Protein AF-A0A0G3BRD5-F1 (afdb_monomer_lite)

Radius of gyration: 24.69 Å; chains: 1; bounding box: 48×61×69 Å

Secondary structure (DSSP, 8-state):
--EETTEEPPP-SSS-------TT------------SS-HHHHHHHHHHHHHHHTTS-HHHHHHHHHHHHHHH-SSHHHHHHHHHHHHHHHHTT----HHHHHHHHHHHHHHHT-SSS-HHHHHHHHHHHHTT-SPPPHHHHHHHHHHHTT-GGGHHHHHHHHHHHHHHHHSSS--TT---HHHHHHHHHHHHHHHHHHHTTT-GGGGTTHHHH----

Structure (mmCIF, N/CA/C/O backbone):
data_AF-A0A0G3BRD5-F1
#
_entry.id   AF-A0A0G3BRD5-F1
#
loop_
_atom_site.group_PDB
_atom_site.id
_atom_site.type_symbol
_atom_site.label_atom_id
_atom_site.label_alt_id
_atom_site.label_comp_id
_atom_site.label_asym_id
_atom_site.label_entity_id
_atom_site.label_seq_id
_atom_site.pdbx_PDB_ins_code
_atom_site.Cartn_x
_atom_site.Cartn_y
_atom_site.Cartn_z
_atom_site.occupancy
_atom_site.B_iso_or_equiv
_atom_site.auth_seq_id
_atom_site.auth_comp_id
_atom_site.auth_asym_id
_atom_site.auth_atom_id
_atom_site.pdbx_PDB_model_num
ATOM 1 N N . MET A 1 1 ? -1.802 47.477 -25.772 1.00 44.12 1 MET A N 1
ATOM 2 C CA . MET A 1 1 ? -2.556 46.208 -25.702 1.00 44.12 1 MET A CA 1
ATOM 3 C C . MET A 1 1 ? -3.387 46.109 -26.962 1.00 44.12 1 MET A C 1
ATOM 5 O O . MET A 1 1 ? -4.276 46.933 -27.138 1.00 44.12 1 MET A O 1
ATOM 9 N N . ALA A 1 2 ? -3.029 45.202 -27.868 1.00 41.97 2 ALA A N 1
ATOM 10 C CA . ALA A 1 2 ? -3.740 45.026 -29.128 1.00 41.97 2 ALA A CA 1
ATOM 11 C C . ALA A 1 2 ? -4.801 43.929 -28.975 1.00 41.97 2 ALA A C 1
ATOM 13 O O . ALA A 1 2 ? -4.579 42.937 -28.284 1.00 41.97 2 ALA A O 1
ATOM 14 N N . THR A 1 3 ? -5.958 44.141 -29.591 1.00 37.22 3 THR A N 1
ATOM 15 C CA . THR A 1 3 ? -7.003 43.127 -29.748 1.00 37.22 3 THR A CA 1
ATOM 16 C C . THR A 1 3 ? -7.198 42.907 -31.235 1.00 37.22 3 THR A C 1
ATOM 18 O O . THR A 1 3 ? -7.357 43.866 -31.986 1.00 37.22 3 THR A O 1
ATOM 21 N N . GLU A 1 4 ? -7.189 41.647 -31.647 1.00 38.44 4 GLU A N 1
ATOM 22 C CA . GLU A 1 4 ? -7.547 41.237 -32.998 1.00 38.44 4 GLU A CA 1
ATOM 23 C C . GLU A 1 4 ? -8.545 40.081 -32.858 1.00 38.44 4 GLU A C 1
ATOM 25 O O . GLU A 1 4 ? -8.356 39.177 -32.045 1.00 38.44 4 GLU A O 1
ATOM 30 N N . HIS A 1 5 ? -9.686 40.185 -33.542 1.00 46.25 5 HIS A N 1
ATOM 31 C CA . HIS A 1 5 ? -10.798 39.218 -33.490 1.00 46.25 5 HIS A CA 1
ATOM 32 C C . HIS A 1 5 ? -11.348 38.876 -32.087 1.00 46.25 5 HIS A C 1
ATOM 34 O O . HIS A 1 5 ? -11.756 37.748 -31.827 1.00 46.25 5 HIS A O 1
ATOM 40 N N . SER A 1 6 ? -11.423 39.870 -31.196 1.00 41.84 6 SER A N 1
ATOM 41 C CA . SER A 1 6 ? -12.089 39.766 -29.883 1.00 41.84 6 SER A CA 1
ATOM 42 C C . SER A 1 6 ? -11.438 38.811 -28.872 1.00 41.84 6 SER A C 1
ATOM 44 O O . SER A 1 6 ? -12.091 38.419 -27.905 1.00 41.84 6 SER A O 1
ATOM 46 N N . VAL A 1 7 ? -10.149 38.490 -29.028 1.00 47.16 7 VAL A N 1
ATOM 47 C CA . VAL A 1 7 ? -9.375 37.753 -28.016 1.00 47.16 7 VAL A CA 1
ATOM 48 C C . VAL A 1 7 ? -8.152 38.567 -27.584 1.00 47.16 7 VAL A C 1
ATOM 50 O O . VAL A 1 7 ? -7.546 39.298 -28.366 1.00 47.16 7 VAL A O 1
ATOM 53 N N . LEU A 1 8 ? -7.837 38.493 -26.291 1.00 44.84 8 LEU A N 1
ATOM 54 C CA . LEU A 1 8 ? -6.800 39.277 -25.626 1.00 44.84 8 LEU A CA 1
ATOM 55 C C . LEU A 1 8 ? -5.469 38.512 -25.701 1.00 44.84 8 LEU A C 1
ATOM 57 O O . LEU A 1 8 ? -5.293 37.512 -25.011 1.00 44.84 8 LEU A O 1
ATOM 61 N N . ILE A 1 9 ? -4.543 38.968 -26.546 1.00 45.22 9 ILE A N 1
ATOM 62 C CA . ILE A 1 9 ? -3.231 38.333 -26.739 1.00 45.22 9 ILE A CA 1
ATOM 63 C C . ILE A 1 9 ? -2.204 39.031 -25.835 1.00 45.22 9 ILE A C 1
ATOM 65 O O . ILE A 1 9 ? -2.112 40.261 -25.825 1.00 45.22 9 ILE A O 1
ATOM 69 N N . ARG A 1 10 ? -1.442 38.262 -25.044 1.00 43.66 10 ARG A N 1
ATOM 70 C CA . ARG A 1 10 ? -0.282 38.771 -24.287 1.00 43.66 10 ARG A CA 1
ATOM 71 C C . ARG A 1 10 ? 1.009 38.573 -25.075 1.00 43.66 10 ARG A C 1
ATOM 73 O O . ARG A 1 10 ? 1.122 37.622 -25.839 1.00 43.66 10 ARG A O 1
ATOM 80 N N . ASP A 1 11 ? 1.960 39.481 -24.850 1.00 42.59 11 ASP A N 1
ATOM 81 C CA . ASP A 1 11 ? 3.225 39.527 -25.579 1.00 42.59 11 ASP A CA 1
ATOM 82 C C . ASP A 1 11 ? 4.012 38.218 -25.482 1.00 42.59 11 ASP A C 1
ATOM 84 O O . ASP A 1 11 ? 4.177 37.606 -24.424 1.00 42.59 11 ASP A O 1
ATOM 88 N N . ASN A 1 12 ? 4.475 37.826 -26.661 1.00 46.16 12 ASN A N 1
ATOM 89 C CA . ASN A 1 12 ? 5.081 36.565 -27.027 1.00 46.16 12 ASN A CA 1
ATOM 90 C C . ASN A 1 12 ? 6.435 36.374 -26.321 1.00 46.16 12 ASN A C 1
ATOM 92 O O . ASN A 1 12 ? 7.399 37.082 -26.612 1.00 46.16 12 ASN A O 1
ATOM 96 N N . ILE A 1 13 ? 6.523 35.396 -25.417 1.00 41.12 13 ILE A N 1
ATOM 97 C CA . ILE A 1 13 ? 7.793 34.925 -24.859 1.00 41.12 13 ILE A CA 1
ATOM 98 C C . ILE A 1 13 ? 7.928 33.444 -25.243 1.00 41.12 13 ILE A C 1
ATOM 100 O O . ILE A 1 13 ? 7.368 32.564 -24.600 1.00 41.12 13 ILE A O 1
ATOM 104 N N . HIS A 1 14 ? 8.679 33.206 -26.323 1.00 36.22 14 HIS A N 1
ATOM 105 C CA . HIS A 1 14 ? 9.198 31.906 -26.783 1.00 36.22 14 HIS A CA 1
ATOM 106 C C . HIS A 1 14 ? 8.256 30.922 -27.507 1.00 36.22 14 HIS A C 1
ATOM 108 O O . HIS A 1 14 ? 8.325 29.721 -27.258 1.00 36.22 14 HIS A O 1
ATOM 114 N N . GLY A 1 15 ? 7.488 31.380 -28.504 1.00 39.97 15 GLY A N 1
ATOM 115 C CA . GLY A 1 15 ? 7.057 30.506 -29.615 1.00 39.97 15 GLY A CA 1
ATOM 116 C C . GLY A 1 15 ? 6.098 29.369 -29.242 1.00 39.97 15 GLY A C 1
ATOM 117 O O . GLY A 1 15 ? 6.038 28.361 -29.943 1.00 39.97 15 GLY A O 1
ATOM 118 N N . LEU A 1 16 ? 5.361 29.531 -28.146 1.00 34.09 16 LEU A N 1
ATOM 119 C CA . LEU A 1 16 ? 4.268 28.657 -27.742 1.00 34.09 16 LEU A CA 1
ATOM 120 C C . LEU A 1 16 ? 2.963 29.437 -27.877 1.00 34.09 16 LEU A C 1
ATOM 122 O O . LEU A 1 16 ? 2.751 30.416 -27.162 1.00 34.09 16 LEU A O 1
ATOM 126 N N . ASP A 1 17 ? 2.095 28.996 -28.787 1.00 43.16 17 ASP A N 1
ATOM 127 C CA . ASP A 1 17 ? 0.727 29.499 -28.874 1.00 43.16 17 ASP A CA 1
ATOM 128 C C . ASP A 1 17 ? -0.038 29.070 -27.615 1.00 43.16 17 ASP A C 1
ATOM 130 O O . ASP A 1 17 ? -0.272 27.883 -27.371 1.00 43.16 17 ASP A O 1
ATOM 134 N N . VAL A 1 18 ? -0.398 30.045 -26.781 1.00 42.84 18 VAL A N 1
ATOM 135 C CA . VAL A 1 18 ? -1.184 29.822 -25.564 1.00 42.84 18 VAL A CA 1
ATOM 136 C C . VAL A 1 18 ? -2.659 29.992 -25.911 1.00 42.84 18 VAL A C 1
ATOM 138 O O . VAL A 1 18 ? -3.141 31.110 -26.096 1.00 42.84 18 VAL A O 1
ATOM 141 N N . PHE A 1 19 ? -3.383 28.879 -25.999 1.00 47.47 19 PHE A N 1
ATOM 142 C CA . PHE A 1 19 ? -4.836 28.885 -26.158 1.00 47.47 19 PHE A CA 1
ATOM 143 C C . PHE A 1 19 ? -5.536 29.103 -24.810 1.00 47.47 19 PHE A C 1
ATOM 145 O O . PHE A 1 19 ? -5.015 28.746 -23.753 1.00 47.47 19 PHE A O 1
ATOM 152 N N . VAL A 1 20 ? -6.727 29.705 -24.852 1.00 49.69 20 VAL A N 1
ATOM 153 C CA . VAL A 1 20 ? -7.563 29.938 -23.668 1.00 49.69 20 VAL A CA 1
ATOM 154 C C . VAL A 1 20 ? -8.099 28.601 -23.152 1.00 49.69 20 VAL A C 1
ATOM 156 O O . VAL A 1 20 ? -8.581 27.781 -23.928 1.00 49.69 20 VAL A O 1
ATOM 159 N N . ASP A 1 21 ? -7.996 28.406 -21.841 1.00 44.47 21 ASP A N 1
ATOM 160 C CA . ASP A 1 21 ? -8.345 27.181 -21.121 1.00 44.47 21 ASP A CA 1
ATOM 161 C C . ASP A 1 21 ? -9.856 26.871 -21.244 1.00 44.47 21 ASP A C 1
ATOM 163 O O . ASP A 1 21 ? -10.686 27.492 -20.574 1.00 44.47 21 ASP A O 1
ATOM 167 N N . ASP A 1 22 ? -10.234 25.949 -22.143 1.00 50.81 22 ASP A N 1
ATOM 168 C CA . ASP A 1 22 ? -11.581 25.366 -22.208 1.00 50.81 22 ASP A CA 1
ATOM 169 C C . ASP A 1 22 ? -11.576 24.024 -21.451 1.00 50.81 22 ASP A C 1
ATOM 171 O O . ASP A 1 22 ? -10.932 23.067 -21.898 1.00 50.81 22 ASP A O 1
ATOM 175 N N . PRO A 1 23 ? -12.333 23.892 -20.344 1.00 52.31 23 PRO A N 1
ATOM 176 C CA . PRO A 1 23 ? -12.346 22.688 -19.511 1.00 52.31 23 PRO A CA 1
ATOM 177 C C . PRO A 1 23 ? -12.887 21.424 -20.214 1.00 52.31 23 PRO A C 1
ATOM 179 O O . PRO A 1 23 ? -12.904 20.349 -19.609 1.00 52.31 23 PRO A O 1
ATOM 182 N N . ARG A 1 24 ? -13.340 21.515 -21.473 1.00 43.78 24 ARG A N 1
ATOM 183 C CA . ARG A 1 24 ? -13.808 20.381 -22.291 1.00 43.78 24 ARG A CA 1
ATOM 184 C C . ARG A 1 24 ? -12.770 19.873 -23.293 1.00 43.78 24 ARG A C 1
ATOM 186 O O . ARG A 1 24 ? -12.989 18.821 -23.894 1.00 43.78 24 ARG A O 1
ATOM 193 N N . VAL A 1 25 ? -11.648 20.569 -23.471 1.00 44.34 25 VAL A N 1
ATOM 194 C CA . VAL A 1 25 ? -10.612 20.188 -24.438 1.00 44.34 25 VAL A CA 1
ATOM 195 C C . VAL A 1 25 ? -9.511 19.402 -23.727 1.00 44.34 25 VAL A C 1
ATOM 197 O O . VAL A 1 25 ? -8.658 19.956 -23.045 1.00 44.34 25 VAL A O 1
ATOM 200 N N . LYS A 1 26 ? -9.507 18.076 -23.901 1.00 44.53 26 LYS A N 1
ATOM 201 C CA . LYS A 1 26 ? -8.373 17.219 -23.522 1.00 44.53 26 LYS A CA 1
ATOM 202 C C . LYS A 1 26 ? -7.602 16.825 -24.774 1.00 44.53 26 LYS A C 1
ATOM 204 O O . LYS A 1 26 ? -7.929 15.829 -25.412 1.00 44.53 26 LYS A O 1
ATOM 209 N N . ILE A 1 27 ? -6.576 17.593 -25.123 1.00 40.88 27 ILE A N 1
ATOM 210 C CA . ILE A 1 27 ? -5.606 17.179 -26.143 1.00 40.88 27 ILE A CA 1
ATOM 211 C C . ILE A 1 27 ? -4.459 16.488 -25.412 1.00 40.88 27 ILE A C 1
ATOM 213 O O . ILE A 1 27 ? -3.605 17.135 -24.813 1.00 40.88 27 ILE A O 1
ATOM 217 N N . VAL A 1 28 ? -4.457 15.157 -25.438 1.00 36.97 28 VAL A N 1
ATOM 218 C CA . VAL A 1 28 ? -3.320 14.358 -24.975 1.00 36.97 28 VAL A CA 1
ATOM 219 C C . VAL A 1 28 ? -2.509 13.976 -26.204 1.00 36.97 28 VAL A C 1
ATOM 221 O O . VAL A 1 28 ? -2.867 13.066 -26.943 1.00 36.97 28 VAL A O 1
ATOM 224 N N . SER A 1 29 ? -1.424 14.706 -26.437 1.00 30.41 29 SER A N 1
ATOM 225 C CA . SER A 1 29 ? -0.408 14.361 -27.429 1.00 30.41 29 SER A CA 1
ATOM 226 C C . SER A 1 29 ? 0.766 13.723 -26.690 1.00 30.41 29 SER A C 1
ATOM 228 O O . SER A 1 29 ? 1.546 14.424 -26.045 1.00 30.41 29 SER A O 1
ATOM 230 N N . MET A 1 30 ? 0.894 12.399 -26.773 1.00 35.19 30 MET A N 1
ATOM 231 C CA . MET A 1 30 ? 2.104 11.687 -26.358 1.00 35.19 30 MET A CA 1
ATOM 232 C C . MET A 1 30 ? 2.919 11.352 -27.605 1.00 35.19 30 MET A C 1
ATOM 234 O O . MET A 1 30 ? 2.486 10.548 -28.423 1.00 35.19 30 MET A O 1
ATOM 238 N N . ASN A 1 31 ? 4.108 11.942 -27.726 1.00 32.06 31 ASN A N 1
ATOM 239 C CA . ASN A 1 31 ? 5.130 11.471 -28.655 1.00 32.06 31 ASN A CA 1
ATOM 240 C C . ASN A 1 31 ? 6.214 10.762 -27.844 1.00 32.06 31 ASN A C 1
ATOM 242 O O . ASN A 1 31 ? 6.888 11.380 -27.021 1.00 32.06 31 ASN A O 1
ATOM 246 N N . ALA A 1 32 ? 6.359 9.459 -28.074 1.00 41.16 32 ALA A N 1
ATOM 247 C CA . ALA A 1 32 ? 7.426 8.643 -27.517 1.00 41.16 32 ALA A CA 1
ATOM 248 C C . ALA A 1 32 ? 8.354 8.221 -28.659 1.00 41.16 32 ALA A C 1
ATOM 250 O O . ALA A 1 32 ? 7.967 7.444 -29.529 1.00 41.16 32 ALA A O 1
ATOM 251 N N . THR A 1 33 ? 9.581 8.737 -28.661 1.00 39.53 33 THR A N 1
ATOM 252 C CA . THR A 1 33 ? 10.618 8.315 -29.606 1.00 39.53 33 THR A CA 1
ATOM 253 C C . THR A 1 33 ? 11.488 7.275 -28.912 1.00 39.53 33 THR A C 1
ATOM 255 O O . THR A 1 33 ? 12.305 7.620 -28.062 1.00 39.53 33 THR A O 1
ATOM 258 N N . ALA A 1 34 ? 11.298 5.999 -29.242 1.00 47.12 34 ALA A N 1
ATOM 259 C CA . ALA A 1 34 ? 12.125 4.904 -28.742 1.00 47.12 34 ALA A CA 1
ATOM 260 C C . ALA A 1 34 ? 13.025 4.376 -29.868 1.00 47.12 34 ALA A C 1
ATOM 262 O O . ALA A 1 34 ? 12.556 4.112 -30.973 1.00 47.12 34 ALA A O 1
ATOM 263 N N . GLY A 1 35 ? 14.320 4.218 -29.596 1.00 45.3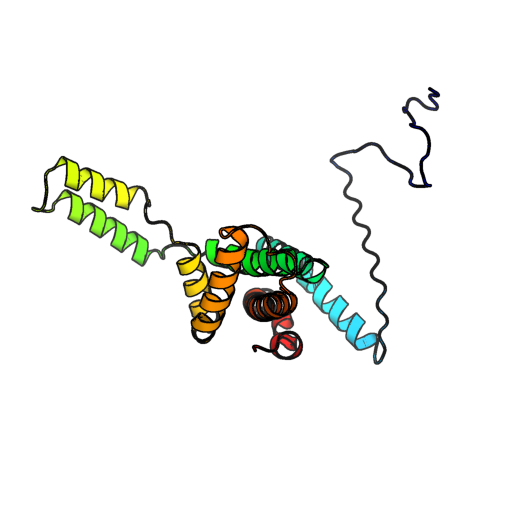8 35 GLY A N 1
ATOM 264 C CA . GLY A 1 35 ? 15.234 3.507 -30.488 1.00 45.38 35 GLY A CA 1
ATOM 265 C C . GLY A 1 35 ? 15.211 2.018 -30.163 1.00 45.38 35 GLY A C 1
ATOM 266 O O . GLY A 1 35 ? 15.679 1.622 -29.098 1.00 45.38 35 GLY A O 1
ATOM 267 N N . VAL A 1 36 ? 14.672 1.187 -31.057 1.00 45.81 36 VAL A N 1
ATOM 268 C CA . VAL A 1 36 ? 14.694 -0.272 -30.889 1.00 45.81 36 VAL A CA 1
ATOM 269 C C . VAL A 1 36 ? 15.940 -0.822 -31.581 1.00 45.81 36 VAL A C 1
ATOM 271 O O . VAL A 1 36 ? 16.013 -0.851 -32.804 1.00 45.81 36 VAL A O 1
ATOM 274 N N . LEU A 1 37 ? 16.941 -1.227 -30.795 1.00 54.56 37 LEU A N 1
ATOM 275 C CA . LEU A 1 37 ? 18.262 -1.627 -31.303 1.00 54.56 37 LEU A CA 1
ATOM 276 C C . LEU A 1 37 ? 18.335 -3.068 -31.843 1.00 54.56 37 LEU A C 1
ATOM 278 O O . LEU A 1 37 ? 19.374 -3.437 -32.382 1.00 54.56 37 LEU A O 1
ATOM 282 N N . ALA A 1 38 ? 17.281 -3.885 -31.711 1.00 52.56 38 ALA A N 1
ATOM 283 C CA . ALA A 1 38 ? 17.356 -5.307 -32.070 1.00 52.56 38 ALA A CA 1
ATOM 284 C C . ALA A 1 38 ? 16.128 -5.884 -32.805 1.00 52.56 38 ALA A C 1
ATOM 286 O O . ALA A 1 38 ? 16.329 -6.681 -33.715 1.00 52.56 38 ALA A O 1
ATOM 287 N N . ASP A 1 39 ? 14.886 -5.488 -32.485 1.00 61.53 39 ASP A N 1
ATOM 288 C CA . ASP A 1 39 ? 13.699 -5.919 -33.248 1.00 61.53 39 ASP A CA 1
ATOM 289 C C . ASP A 1 39 ? 12.453 -5.029 -33.003 1.00 61.53 39 ASP A C 1
ATOM 291 O O . ASP A 1 39 ? 11.812 -5.135 -31.951 1.00 61.53 39 ASP A O 1
ATOM 295 N N . PRO A 1 40 ? 12.063 -4.162 -33.958 1.00 66.81 40 PRO A N 1
ATOM 296 C CA . PRO A 1 40 ? 10.881 -3.312 -33.828 1.00 66.81 40 PRO A CA 1
ATOM 297 C C . PRO A 1 40 ? 9.559 -4.095 -33.838 1.00 66.81 40 PRO A C 1
ATOM 299 O O . PRO A 1 40 ? 8.575 -3.594 -33.298 1.00 66.81 40 PRO A O 1
ATOM 302 N N . GLN A 1 41 ? 9.507 -5.310 -34.400 1.00 68.75 41 GLN A N 1
ATOM 303 C CA . GLN A 1 41 ? 8.271 -6.103 -34.447 1.00 68.75 41 GLN A CA 1
ATOM 304 C C . GLN A 1 41 ? 7.884 -6.625 -33.063 1.00 68.75 41 GLN A C 1
ATOM 306 O O . GLN A 1 41 ? 6.715 -6.562 -32.684 1.00 68.75 41 GLN A O 1
ATOM 311 N N . THR A 1 42 ? 8.858 -7.057 -32.260 1.00 63.25 42 THR A N 1
ATOM 312 C CA . THR A 1 42 ? 8.619 -7.431 -30.857 1.00 63.25 42 THR A CA 1
ATOM 313 C C . THR A 1 42 ? 8.102 -6.246 -30.033 1.00 63.25 42 THR A C 1
ATOM 315 O O . THR A 1 42 ? 7.176 -6.396 -29.240 1.00 63.25 42 THR A O 1
ATOM 318 N N . PHE A 1 43 ? 8.634 -5.040 -30.255 1.00 65.00 43 PHE A N 1
ATOM 319 C CA . PHE A 1 43 ? 8.136 -3.839 -29.579 1.00 65.00 43 PHE A CA 1
ATOM 320 C C . PHE A 1 43 ? 6.710 -3.470 -30.019 1.00 65.00 43 PHE A C 1
ATOM 322 O O . PHE A 1 43 ? 5.852 -3.204 -29.179 1.00 65.00 43 PHE A O 1
ATOM 329 N N . LEU A 1 44 ? 6.439 -3.470 -31.328 1.00 71.50 44 LEU A N 1
ATOM 330 C CA . LEU A 1 44 ? 5.134 -3.093 -31.878 1.00 71.50 44 LEU A CA 1
ATOM 331 C C . LEU A 1 44 ? 4.042 -4.114 -31.541 1.00 71.50 44 LEU A C 1
ATOM 333 O O . LEU A 1 44 ? 2.922 -3.712 -31.235 1.00 71.50 44 LEU A O 1
ATOM 337 N N . SER A 1 45 ? 4.357 -5.412 -31.552 1.00 71.44 45 SER A N 1
ATOM 338 C CA . SER A 1 45 ? 3.426 -6.460 -31.105 1.00 71.44 45 SER A CA 1
ATOM 339 C C . SER A 1 45 ? 3.084 -6.298 -29.628 1.00 71.44 45 SER A C 1
ATOM 341 O O . SER A 1 45 ? 1.907 -6.250 -29.288 1.00 71.44 45 SER A O 1
ATOM 343 N N . PHE A 1 46 ? 4.080 -6.067 -28.768 1.00 69.31 46 PHE A N 1
ATOM 344 C CA . PHE A 1 46 ? 3.840 -5.769 -27.357 1.00 69.31 46 PHE A CA 1
ATOM 345 C C . PHE A 1 46 ? 2.978 -4.512 -27.168 1.00 69.31 46 PHE A C 1
ATOM 347 O O . PHE A 1 46 ? 2.033 -4.524 -26.384 1.00 69.31 46 PHE A O 1
ATOM 354 N N . ALA A 1 47 ? 3.259 -3.434 -27.908 1.00 68.69 47 ALA A N 1
ATOM 355 C CA . ALA A 1 47 ? 2.474 -2.202 -27.848 1.00 68.69 47 ALA A CA 1
ATOM 356 C C . ALA A 1 47 ? 1.026 -2.406 -28.328 1.00 68.69 47 ALA A C 1
ATOM 358 O O . ALA A 1 47 ? 0.101 -1.861 -27.728 1.00 68.69 47 ALA A O 1
ATOM 359 N N . SER A 1 48 ? 0.821 -3.211 -29.373 1.00 70.50 48 SER A N 1
ATOM 360 C CA . SER A 1 48 ? -0.502 -3.570 -29.895 1.00 70.50 48 SER A CA 1
ATOM 361 C C . SER A 1 48 ? -1.293 -4.424 -28.900 1.00 70.50 48 SER A C 1
ATOM 363 O O . SER A 1 48 ? -2.454 -4.124 -28.617 1.00 70.50 48 SER A O 1
ATOM 365 N N . ASP A 1 49 ? -0.657 -5.443 -28.318 1.00 70.81 49 ASP A N 1
ATOM 366 C CA . ASP A 1 49 ? -1.258 -6.313 -27.301 1.00 70.81 49 ASP A CA 1
ATOM 367 C C . ASP A 1 49 ? -1.655 -5.517 -26.053 1.00 70.81 49 ASP A C 1
ATOM 369 O O . ASP A 1 49 ? -2.716 -5.743 -25.464 1.00 70.81 49 ASP A O 1
ATOM 373 N N . LEU A 1 50 ? -0.816 -4.549 -25.676 1.00 70.69 50 LEU A N 1
ATOM 374 C CA . LEU A 1 50 ? -1.050 -3.666 -24.543 1.00 70.69 50 LEU A CA 1
ATOM 375 C C . LEU A 1 50 ? -2.145 -2.643 -24.854 1.00 70.69 50 LEU A C 1
ATOM 377 O O . LEU A 1 50 ? -2.990 -2.407 -24.001 1.00 70.69 50 LEU A O 1
ATOM 381 N N . HIS A 1 51 ? -2.209 -2.092 -26.071 1.00 70.69 51 HIS A N 1
ATOM 382 C CA . HIS A 1 51 ? -3.285 -1.185 -26.483 1.00 70.69 51 HIS A CA 1
ATOM 383 C C . HIS A 1 51 ? -4.660 -1.868 -26.444 1.00 70.69 51 HIS A C 1
ATOM 385 O O . HIS A 1 51 ? -5.619 -1.282 -25.941 1.00 70.69 51 HIS A O 1
ATOM 391 N N . GLY A 1 52 ? -4.741 -3.127 -26.890 1.00 67.81 52 GLY A N 1
ATOM 392 C CA . GLY A 1 52 ? -5.975 -3.917 -26.833 1.00 67.81 52 GLY A CA 1
ATOM 393 C C . GLY A 1 52 ? -6.475 -4.189 -25.408 1.00 67.81 52 GLY A C 1
ATOM 394 O O . GLY A 1 52 ? -7.679 -4.316 -25.200 1.00 67.81 52 GLY A O 1
ATOM 395 N N . GLN A 1 53 ? -5.571 -4.231 -24.422 1.00 68.19 53 GLN A N 1
ATOM 396 C CA . GLN A 1 53 ? -5.878 -4.514 -23.010 1.00 68.19 53 GLN A CA 1
ATOM 397 C C . GLN A 1 53 ? -5.876 -3.259 -22.116 1.00 68.19 53 GLN A C 1
ATOM 399 O O . GLN A 1 53 ? -6.403 -3.272 -21.005 1.00 68.19 53 GLN A O 1
ATOM 404 N N . ALA A 1 54 ? -5.325 -2.139 -22.586 1.00 64.25 54 ALA A N 1
ATOM 405 C CA . ALA A 1 54 ? -5.251 -0.891 -21.829 1.00 64.25 54 ALA A CA 1
ATOM 406 C C . ALA A 1 54 ? -6.627 -0.245 -21.619 1.00 64.25 54 ALA A C 1
ATOM 408 O O . ALA A 1 54 ? -6.806 0.523 -20.679 1.00 64.25 54 ALA A O 1
ATOM 409 N N . ALA A 1 55 ? -7.619 -0.560 -22.455 1.00 66.19 55 ALA A N 1
ATOM 410 C CA . ALA A 1 55 ? -8.990 -0.101 -22.238 1.00 66.19 55 ALA A CA 1
ATOM 411 C C . ALA A 1 55 ? -9.685 -0.821 -21.063 1.00 66.19 55 ALA A C 1
ATOM 413 O O . ALA A 1 55 ? -10.670 -0.303 -20.540 1.00 66.19 55 ALA A O 1
ATOM 414 N N . SER A 1 56 ? -9.184 -1.991 -20.639 1.00 74.62 56 SER A N 1
ATOM 415 C CA . SER A 1 56 ? -9.799 -2.823 -19.595 1.00 74.62 56 SER A CA 1
ATOM 416 C C . SER A 1 56 ? -9.159 -2.706 -18.211 1.00 74.62 56 SER A C 1
ATOM 418 O O . SER A 1 56 ? -9.663 -3.326 -17.278 1.00 74.62 56 SER A O 1
ATOM 420 N N . ILE A 1 57 ? -8.084 -1.926 -18.044 1.00 82.88 57 ILE A N 1
ATOM 421 C CA . ILE A 1 57 ? -7.473 -1.734 -16.720 1.00 82.88 57 ILE A CA 1
ATOM 422 C C . ILE A 1 57 ? -8.329 -0.809 -15.852 1.00 82.88 57 ILE A C 1
ATOM 424 O O . ILE A 1 57 ? -8.846 0.218 -16.309 1.00 82.88 57 ILE A O 1
ATOM 428 N N . SER A 1 58 ? -8.454 -1.159 -14.576 1.00 86.81 58 SER A N 1
ATOM 429 C CA . SER A 1 58 ? -9.190 -0.377 -13.596 1.00 86.81 58 SER A CA 1
ATOM 430 C C . SER A 1 58 ? -8.579 1.017 -13.428 1.00 86.81 58 SER A C 1
ATOM 432 O O . SER A 1 58 ? -7.381 1.242 -13.620 1.00 86.81 58 SER A O 1
ATOM 434 N N . ARG A 1 59 ? -9.399 1.991 -13.016 1.00 86.31 59 ARG A N 1
ATOM 435 C CA . ARG A 1 59 ? -8.912 3.343 -12.691 1.00 86.31 59 ARG A CA 1
ATOM 436 C C . ARG A 1 59 ? -7.796 3.309 -11.644 1.00 86.31 59 ARG A C 1
ATOM 438 O O . ARG A 1 59 ? -6.849 4.081 -11.721 1.00 86.31 59 ARG A O 1
ATOM 445 N N . GLN A 1 60 ? -7.894 2.401 -10.684 1.00 85.56 60 GLN A N 1
ATOM 446 C CA . GLN A 1 60 ? -6.860 2.219 -9.680 1.00 85.56 60 GLN A CA 1
ATOM 447 C C . GLN A 1 60 ? -5.551 1.735 -10.304 1.00 85.56 60 GLN A C 1
ATOM 449 O O . GLN A 1 60 ? -4.502 2.298 -10.004 1.00 85.56 60 GLN A O 1
ATOM 454 N N . ALA A 1 61 ? -5.598 0.712 -11.162 1.00 86.38 61 ALA A N 1
ATOM 455 C CA . ALA A 1 61 ? -4.418 0.235 -11.872 1.00 86.38 61 ALA A CA 1
ATOM 456 C C . ALA A 1 61 ? -3.748 1.383 -12.645 1.00 86.38 61 ALA A C 1
ATOM 458 O O . ALA A 1 61 ? -2.529 1.539 -12.581 1.00 86.38 61 ALA A O 1
ATOM 459 N N . GLN A 1 62 ? -4.539 2.258 -13.275 1.00 87.56 62 GLN A N 1
ATOM 460 C CA . GLN A 1 62 ? -4.037 3.470 -13.935 1.00 87.56 62 GLN A CA 1
ATOM 461 C C . GLN A 1 62 ? -3.345 4.432 -12.958 1.00 87.56 62 GLN A C 1
ATOM 463 O O . GLN A 1 62 ? -2.250 4.908 -13.247 1.00 87.56 62 GLN A O 1
ATOM 468 N N . GLU A 1 63 ? -3.949 4.709 -11.799 1.00 88.94 63 GLU A N 1
ATOM 469 C CA . GLU A 1 63 ? -3.372 5.592 -10.775 1.00 88.94 63 GLU A CA 1
ATOM 470 C C . GLU A 1 63 ? -2.066 5.009 -10.197 1.00 88.94 63 GLU A C 1
ATOM 472 O O . GLU A 1 63 ? -1.093 5.737 -9.996 1.00 88.94 63 GLU A O 1
ATOM 477 N N . VAL A 1 64 ? -2.002 3.690 -9.987 1.00 89.12 64 VAL A N 1
ATOM 478 C CA . VAL A 1 64 ? -0.796 2.984 -9.520 1.00 89.12 64 VAL A CA 1
ATOM 479 C C . VAL A 1 64 ? 0.325 3.085 -10.550 1.00 89.12 64 VAL A C 1
ATOM 481 O O . VAL A 1 64 ? 1.457 3.430 -10.203 1.00 89.12 64 VAL A O 1
ATOM 484 N N . ILE A 1 65 ? 0.010 2.807 -11.819 1.00 87.44 65 ILE A N 1
ATOM 485 C CA . ILE A 1 65 ? 0.954 2.922 -12.936 1.00 87.44 65 ILE A CA 1
ATOM 486 C C . ILE A 1 65 ? 1.456 4.363 -13.046 1.00 87.44 65 ILE A C 1
ATOM 488 O O . ILE A 1 65 ? 2.652 4.588 -13.222 1.00 87.44 65 ILE A O 1
ATOM 492 N N . LEU A 1 66 ? 0.568 5.346 -12.893 1.00 90.19 66 LEU A N 1
ATOM 493 C CA . LEU A 1 66 ? 0.929 6.758 -12.928 1.00 90.19 66 LEU A CA 1
ATOM 494 C C . LEU A 1 66 ? 1.921 7.123 -11.814 1.00 90.19 66 LEU A C 1
ATOM 496 O O . LEU A 1 66 ? 2.922 7.784 -12.088 1.00 90.19 66 LEU A O 1
ATOM 500 N N . LEU A 1 67 ? 1.687 6.668 -10.579 1.00 91.06 67 LEU A N 1
ATOM 501 C CA . LEU A 1 67 ? 2.606 6.905 -9.461 1.00 91.06 67 LEU A CA 1
ATOM 502 C C . LEU A 1 67 ? 3.965 6.226 -9.675 1.00 91.06 67 LEU A C 1
ATOM 504 O O . LEU A 1 67 ? 4.997 6.843 -9.409 1.00 91.06 67 LEU A O 1
ATOM 508 N N . LEU A 1 68 ? 3.987 5.000 -10.206 1.00 88.69 68 LEU A N 1
ATOM 509 C CA . LEU A 1 68 ? 5.238 4.326 -10.560 1.00 88.69 68 LEU A CA 1
ATOM 510 C C . LEU A 1 68 ? 5.987 5.077 -11.669 1.00 88.69 68 LEU A C 1
ATOM 512 O O . LEU A 1 68 ? 7.192 5.290 -11.557 1.00 88.69 68 LEU A O 1
ATOM 516 N N . ASN A 1 69 ? 5.286 5.549 -12.699 1.00 88.31 69 ASN A N 1
ATOM 517 C CA . ASN A 1 69 ? 5.887 6.354 -13.762 1.00 88.31 69 ASN A CA 1
ATOM 518 C C . ASN A 1 69 ? 6.461 7.663 -13.217 1.00 88.31 69 ASN A C 1
ATOM 520 O O . ASN A 1 69 ? 7.580 8.033 -13.570 1.00 88.31 69 ASN A O 1
ATOM 524 N N . TYR A 1 70 ? 5.760 8.334 -12.297 1.00 89.69 70 TYR A N 1
ATOM 525 C CA . TYR A 1 70 ? 6.335 9.481 -11.600 1.00 89.69 70 TYR A CA 1
ATOM 526 C C . TYR A 1 70 ? 7.582 9.098 -10.811 1.00 89.69 70 TYR A C 1
ATOM 528 O O . TYR A 1 70 ? 8.562 9.831 -10.871 1.00 89.69 70 TYR A O 1
ATOM 536 N N . ALA A 1 71 ? 7.602 7.954 -10.128 1.00 89.06 71 ALA A N 1
ATOM 537 C CA . ALA A 1 71 ? 8.810 7.501 -9.447 1.00 89.06 71 ALA A CA 1
ATOM 538 C C . ALA A 1 71 ? 9.983 7.286 -10.421 1.00 89.06 71 ALA A C 1
ATOM 540 O O . ALA A 1 71 ? 11.104 7.662 -10.103 1.00 89.06 71 ALA A O 1
ATOM 541 N N . LEU A 1 72 ? 9.734 6.738 -11.613 1.00 86.19 72 LEU A N 1
ATOM 542 C CA . LEU A 1 72 ? 10.772 6.450 -12.612 1.00 86.19 72 LEU A CA 1
ATOM 543 C C . LEU A 1 72 ? 11.277 7.697 -13.354 1.00 86.19 72 LEU A C 1
ATOM 545 O O . LEU A 1 72 ? 12.443 7.755 -13.734 1.00 86.19 72 LEU A O 1
ATOM 549 N N . MET A 1 73 ? 10.417 8.693 -13.569 1.00 87.62 73 MET A N 1
ATOM 550 C CA . MET A 1 73 ? 10.752 9.896 -14.343 1.00 87.62 73 MET A CA 1
ATOM 551 C C . MET A 1 73 ? 11.416 11.000 -13.513 1.00 87.62 73 MET A C 1
ATOM 553 O O . MET A 1 73 ? 11.934 11.964 -14.078 1.00 87.62 73 MET A O 1
ATOM 557 N N . ARG A 1 74 ? 11.370 10.916 -12.178 1.00 85.25 74 ARG A N 1
ATOM 558 C CA . ARG A 1 74 ? 11.913 11.967 -11.309 1.00 85.25 74 ARG A CA 1
ATOM 559 C C . ARG A 1 74 ? 13.433 11.858 -11.204 1.00 85.25 74 ARG A C 1
ATOM 561 O O . ARG A 1 74 ? 13.924 10.780 -10.877 1.00 85.25 74 ARG A O 1
ATOM 568 N N . PRO A 1 75 ? 14.184 12.951 -11.407 1.00 84.88 75 PRO A N 1
ATOM 569 C CA . PRO A 1 75 ? 15.627 12.940 -11.196 1.00 84.88 75 PRO A CA 1
ATOM 570 C C . PRO A 1 75 ? 16.004 12.960 -9.705 1.00 84.88 75 PRO A C 1
ATOM 572 O O . PRO A 1 75 ? 17.108 12.550 -9.356 1.00 84.88 75 PRO A O 1
ATOM 575 N N . GLU A 1 76 ? 15.114 13.408 -8.811 1.00 87.50 76 GLU A N 1
ATOM 576 C CA . GLU A 1 76 ? 15.394 13.501 -7.376 1.00 87.50 76 GLU A CA 1
ATOM 577 C C . GLU A 1 76 ? 15.143 12.165 -6.648 1.00 87.50 76 GLU A C 1
ATOM 579 O O . GLU A 1 76 ? 13.986 11.747 -6.538 1.00 87.50 76 GLU A O 1
ATOM 584 N N . PRO A 1 77 ? 16.162 11.526 -6.032 1.00 90.00 77 PRO A N 1
ATOM 585 C CA . PRO A 1 77 ? 16.004 10.223 -5.373 1.00 90.00 77 PRO A CA 1
ATOM 586 C C . PRO A 1 77 ? 14.920 10.192 -4.285 1.00 90.00 77 PRO A C 1
ATOM 588 O O . PRO A 1 77 ? 14.196 9.212 -4.143 1.00 90.00 77 PRO A O 1
ATOM 591 N N . VAL A 1 78 ?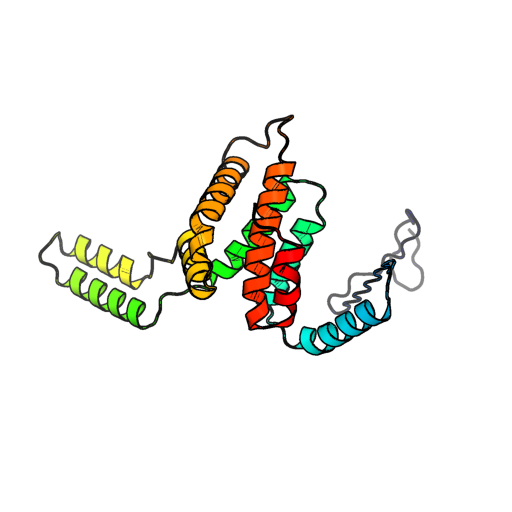 14.760 11.283 -3.530 1.00 89.94 78 VAL A N 1
ATOM 592 C CA . VAL A 1 78 ? 13.720 11.388 -2.492 1.00 89.94 78 VAL A CA 1
ATOM 593 C C . VAL A 1 78 ? 12.319 11.335 -3.106 1.00 89.94 78 VAL A C 1
ATOM 595 O O . VAL A 1 78 ? 11.444 10.660 -2.566 1.00 89.94 78 VAL A O 1
ATOM 598 N N . ALA A 1 79 ? 12.109 11.988 -4.252 1.00 89.12 79 ALA A N 1
ATOM 599 C CA . ALA A 1 79 ? 10.835 11.929 -4.959 1.00 89.12 79 ALA A CA 1
ATOM 600 C C . ALA A 1 79 ? 10.561 10.510 -5.475 1.00 89.12 79 ALA A C 1
ATOM 602 O O . ALA A 1 79 ? 9.445 10.019 -5.311 1.00 89.12 79 ALA A O 1
ATOM 603 N N . GLN A 1 80 ? 11.580 9.825 -6.013 1.00 91.69 80 GLN A N 1
ATOM 604 C CA . GLN A 1 80 ? 11.455 8.427 -6.443 1.00 91.69 80 GLN A CA 1
ATOM 605 C C . GLN A 1 80 ? 10.985 7.524 -5.292 1.00 91.69 80 GLN A C 1
ATOM 607 O O . GLN A 1 80 ? 10.030 6.766 -5.454 1.00 91.69 80 GLN A O 1
ATOM 612 N N . ILE A 1 81 ? 11.601 7.654 -4.108 1.00 92.75 81 ILE A N 1
ATOM 613 C CA . ILE A 1 81 ? 11.238 6.889 -2.901 1.00 92.75 81 ILE A CA 1
ATOM 614 C C . ILE A 1 81 ? 9.780 7.146 -2.512 1.00 92.75 81 ILE A C 1
ATOM 616 O O . ILE A 1 81 ? 9.021 6.201 -2.292 1.00 92.75 81 ILE A O 1
ATOM 620 N N . VAL A 1 82 ? 9.387 8.421 -2.418 1.00 92.56 82 VAL A N 1
ATOM 621 C CA . VAL A 1 82 ? 8.040 8.807 -1.980 1.00 92.56 82 VAL A CA 1
ATOM 622 C C . VAL A 1 82 ? 6.986 8.285 -2.949 1.00 92.56 82 VAL A C 1
ATOM 624 O O . VAL A 1 82 ? 6.038 7.645 -2.499 1.00 92.56 82 VAL A O 1
ATOM 627 N N . PHE A 1 83 ? 7.149 8.502 -4.257 1.00 94.31 83 PHE A N 1
ATOM 628 C CA . PHE A 1 83 ? 6.167 8.053 -5.247 1.00 94.31 83 PHE A CA 1
ATOM 629 C C . PHE A 1 83 ? 6.079 6.526 -5.338 1.00 94.31 83 PHE A C 1
ATOM 631 O O . PHE A 1 83 ? 4.970 5.992 -5.364 1.00 94.31 83 PHE A O 1
ATOM 638 N N . ALA A 1 84 ? 7.214 5.818 -5.309 1.00 94.12 84 ALA A N 1
ATOM 639 C CA . ALA A 1 84 ? 7.239 4.357 -5.364 1.00 94.12 84 ALA A CA 1
ATOM 640 C C . ALA A 1 84 ? 6.496 3.727 -4.173 1.00 94.12 84 ALA A C 1
ATOM 642 O O . ALA A 1 84 ? 5.648 2.855 -4.358 1.00 94.12 84 ALA A O 1
ATOM 643 N N . ILE A 1 85 ? 6.763 4.211 -2.955 1.00 95.12 85 ILE A N 1
ATOM 644 C CA . ILE A 1 85 ? 6.105 3.717 -1.737 1.00 95.12 85 ILE A CA 1
ATOM 645 C C . ILE A 1 85 ? 4.622 4.098 -1.729 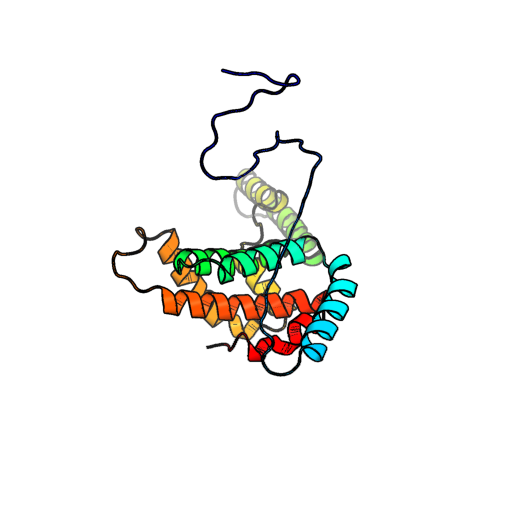1.00 95.12 85 ILE A C 1
ATOM 647 O O . ILE A 1 85 ? 3.787 3.247 -1.431 1.00 95.12 85 ILE A O 1
ATOM 651 N N . SER A 1 86 ? 4.284 5.330 -2.130 1.00 94.25 86 SER A N 1
ATOM 652 C CA . SER A 1 86 ? 2.891 5.802 -2.191 1.00 94.25 86 SER A CA 1
ATOM 653 C C . SER A 1 86 ? 2.030 4.943 -3.122 1.00 94.25 86 SER A C 1
ATOM 655 O O . SER A 1 86 ? 0.857 4.707 -2.844 1.00 94.25 86 SER A O 1
ATOM 657 N N . ALA A 1 87 ? 2.604 4.431 -4.214 1.00 94.44 87 ALA A N 1
ATOM 658 C CA . ALA A 1 87 ? 1.898 3.537 -5.125 1.00 94.44 87 ALA A CA 1
ATOM 659 C C . ALA A 1 87 ? 1.501 2.207 -4.455 1.00 94.44 87 ALA A C 1
ATOM 661 O O . ALA A 1 87 ? 0.369 1.750 -4.610 1.00 94.44 87 ALA A O 1
ATOM 662 N N . VAL A 1 88 ? 2.403 1.600 -3.672 1.00 95.19 88 VAL A N 1
ATOM 663 C CA . VAL A 1 88 ? 2.113 0.363 -2.919 1.00 95.19 88 VAL A CA 1
ATOM 664 C C . VAL A 1 88 ? 1.149 0.639 -1.762 1.00 95.19 88 VAL A C 1
ATOM 666 O O . VAL A 1 88 ? 0.228 -0.138 -1.514 1.00 95.19 88 VAL A O 1
ATOM 669 N N . GLU A 1 89 ? 1.323 1.767 -1.075 1.00 94.44 89 GLU A N 1
ATOM 670 C CA . GLU A 1 89 ? 0.414 2.242 -0.031 1.00 94.44 89 GLU A CA 1
ATOM 671 C C . GLU A 1 89 ? -1.023 2.376 -0.551 1.00 94.44 89 GLU A C 1
ATOM 673 O O . GLU A 1 89 ? -1.954 1.906 0.102 1.00 94.44 89 GLU A O 1
ATOM 678 N N . MET A 1 90 ? -1.206 2.943 -1.745 1.00 92.88 90 MET A N 1
ATOM 679 C CA . MET A 1 90 ? -2.518 3.100 -2.373 1.00 92.88 90 MET A CA 1
ATOM 680 C C . MET A 1 90 ? -3.199 1.757 -2.669 1.00 92.88 90 MET A C 1
ATOM 682 O O . MET A 1 90 ? -4.408 1.635 -2.480 1.00 92.88 90 MET A O 1
ATOM 686 N N . LEU A 1 91 ? -2.442 0.727 -3.070 1.00 91.38 91 LEU A N 1
ATOM 687 C CA . LEU A 1 91 ? -2.975 -0.636 -3.179 1.00 91.38 91 LEU A CA 1
ATOM 688 C C . LEU A 1 91 ? -3.415 -1.179 -1.811 1.00 91.38 91 LEU A C 1
ATOM 690 O O . LEU A 1 91 ? -4.490 -1.762 -1.695 1.00 91.38 91 LEU A O 1
ATOM 694 N N . GLY A 1 92 ? -2.602 -0.969 -0.772 1.00 90.25 92 GLY A N 1
ATOM 695 C CA . GLY A 1 92 ? -2.890 -1.442 0.583 1.00 90.25 92 GLY A CA 1
ATOM 696 C C . GLY A 1 92 ? -4.088 -0.754 1.246 1.00 90.25 92 GLY A C 1
ATOM 697 O O . GLY A 1 92 ? -4.774 -1.375 2.052 1.00 90.25 92 GLY A O 1
ATOM 698 N N . GLN A 1 93 ? -4.383 0.505 0.906 1.00 87.25 93 GLN A N 1
ATOM 699 C CA . GLN A 1 93 ? -5.521 1.254 1.467 1.00 87.25 93 GLN A CA 1
ATOM 700 C C . GLN A 1 93 ? -6.891 0.695 1.077 1.00 87.25 93 GLN A C 1
ATOM 702 O O . GLN A 1 93 ? -7.888 1.027 1.716 1.00 87.25 93 GLN A O 1
ATOM 707 N N . GLN A 1 94 ? -6.952 -0.140 0.044 1.00 81.19 94 GLN A N 1
ATOM 708 C CA . GLN A 1 94 ? -8.197 -0.773 -0.374 1.00 81.19 94 GLN A CA 1
ATOM 709 C C . GLN A 1 94 ? -8.548 -2.024 0.413 1.00 81.19 94 GLN A C 1
ATOM 711 O O . GLN A 1 94 ? -9.671 -2.514 0.319 1.00 81.19 94 GLN A O 1
ATOM 716 N N . GLU A 1 95 ? -7.600 -2.555 1.175 1.00 83.81 95 GLU A N 1
ATOM 717 C CA . GLU A 1 95 ? -7.868 -3.706 2.010 1.00 83.81 95 GLU A CA 1
ATOM 718 C C . GLU A 1 95 ? -8.876 -3.298 3.087 1.00 83.81 95 GLU A C 1
ATOM 720 O O . GLU A 1 95 ? -8.629 -2.417 3.914 1.00 83.81 95 GLU A O 1
ATOM 725 N N . THR A 1 96 ? -10.039 -3.943 3.067 1.00 85.19 96 THR A N 1
ATOM 726 C CA . THR A 1 96 ? -11.094 -3.747 4.059 1.00 85.19 96 THR A CA 1
ATOM 727 C C . THR A 1 96 ? -11.172 -4.938 5.004 1.00 85.19 96 THR A C 1
ATOM 729 O O . THR A 1 96 ? -10.655 -6.026 4.738 1.00 85.19 96 THR A O 1
ATOM 732 N N . TRP A 1 97 ? -11.862 -4.755 6.127 1.00 87.38 97 TRP A N 1
ATOM 733 C CA . TRP A 1 97 ? -12.300 -5.882 6.943 1.00 87.38 97 TRP A CA 1
ATOM 734 C C . TRP A 1 97 ? -13.160 -6.830 6.098 1.00 87.38 97 TRP A C 1
ATOM 736 O O . TRP A 1 97 ? -14.034 -6.377 5.356 1.00 87.38 97 TRP A O 1
ATOM 746 N N . THR A 1 98 ? -12.907 -8.133 6.200 1.00 88.69 98 THR A N 1
ATOM 747 C CA . THR A 1 98 ? -13.774 -9.150 5.588 1.00 88.69 98 THR A CA 1
ATOM 748 C C . THR A 1 98 ? -15.125 -9.181 6.301 1.00 88.69 98 THR A C 1
ATOM 750 O O . THR A 1 98 ? -15.229 -8.735 7.444 1.00 88.69 98 THR A O 1
ATOM 753 N N . GLU A 1 99 ? -16.163 -9.735 5.672 1.00 90.00 99 GLU A N 1
ATOM 754 C CA . GLU A 1 99 ? -17.488 -9.836 6.308 1.00 90.00 99 GLU A CA 1
ATOM 755 C C . GLU A 1 99 ? -17.439 -10.598 7.640 1.00 90.00 99 GLU A C 1
ATOM 757 O O . GLU A 1 99 ? -18.009 -10.147 8.629 1.00 90.00 99 GLU A O 1
ATOM 762 N N . SER A 1 100 ? -16.656 -11.677 7.726 1.00 91.38 100 SER A N 1
ATOM 763 C CA . SER A 1 100 ? -16.454 -12.404 8.986 1.00 91.38 100 SER A CA 1
ATOM 764 C C . SE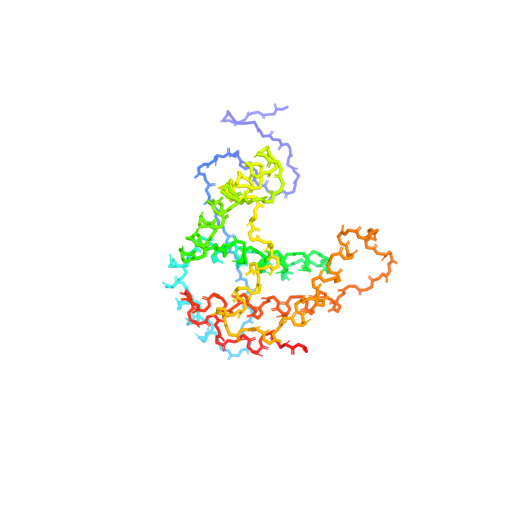R A 1 100 ? -15.766 -11.551 10.057 1.00 91.38 100 SER A C 1
ATOM 766 O O . SER A 1 100 ? -16.122 -11.623 11.229 1.00 91.38 100 SER A O 1
ATOM 768 N N . GLN A 1 101 ? -14.793 -10.715 9.675 1.00 90.44 101 GLN A N 1
ATOM 769 C CA . GLN A 1 101 ? -14.142 -9.789 10.608 1.00 90.44 101 GLN A CA 1
ATOM 770 C C . GLN A 1 101 ? -15.101 -8.691 11.072 1.00 90.44 101 GLN A C 1
ATOM 772 O O . GLN A 1 101 ? -15.095 -8.345 12.249 1.00 90.44 101 GLN A O 1
ATOM 777 N N . LYS A 1 102 ? -15.947 -8.168 10.177 1.00 90.44 102 LYS A N 1
ATOM 778 C CA . LYS A 1 102 ? -17.000 -7.207 10.537 1.00 90.44 102 LYS A CA 1
ATOM 779 C C . LYS A 1 102 ? -17.999 -7.823 11.514 1.00 90.44 102 LYS A C 1
ATOM 781 O O . LYS A 1 102 ? -18.364 -7.170 12.486 1.00 90.44 102 LYS A O 1
ATOM 786 N N . HIS A 1 103 ? -18.388 -9.078 11.291 1.00 91.88 103 HIS A N 1
ATOM 787 C CA . HIS A 1 103 ? -19.258 -9.812 12.207 1.00 91.88 103 HIS A CA 1
ATOM 788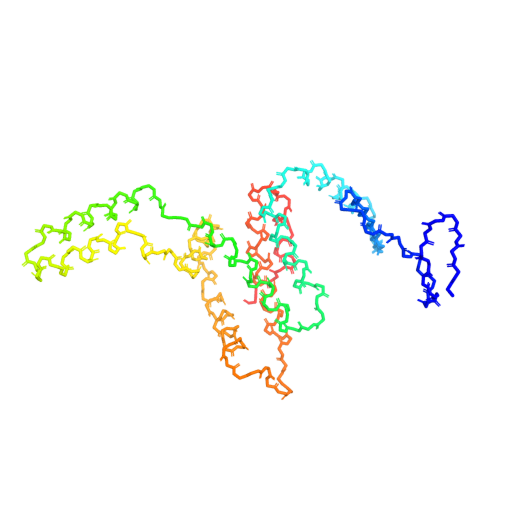 C C . HIS A 1 103 ? -18.619 -9.965 13.590 1.00 91.88 103 HIS A C 1
ATOM 790 O O . HIS A 1 103 ? -19.239 -9.631 14.594 1.00 91.88 103 HIS A O 1
ATOM 796 N N . LEU A 1 104 ? -17.350 -10.380 13.644 1.00 93.50 104 LEU A N 1
ATOM 797 C CA . LEU A 1 104 ? -16.611 -10.496 14.901 1.00 93.50 104 LEU A CA 1
ATOM 798 C C . LEU A 1 104 ? -16.517 -9.151 15.640 1.00 93.50 104 LEU A C 1
ATOM 800 O O . LEU A 1 104 ? -16.704 -9.094 16.850 1.00 93.50 104 LEU A O 1
ATOM 804 N N . LEU A 1 105 ? -16.258 -8.052 14.925 1.00 92.06 105 LEU A N 1
ATOM 805 C CA . LEU A 1 105 ? -16.251 -6.709 15.515 1.00 92.06 105 LEU A CA 1
ATOM 806 C C . LEU A 1 105 ? -17.627 -6.329 16.083 1.00 92.06 105 LEU A C 1
ATOM 808 O O . LEU A 1 105 ? -17.696 -5.719 17.149 1.00 92.06 105 LEU A O 1
ATOM 812 N N . ALA A 1 106 ? -18.717 -6.714 15.416 1.00 92.12 106 ALA A N 1
ATOM 813 C CA . ALA A 1 106 ? -20.069 -6.484 15.917 1.00 92.12 106 ALA A CA 1
ATOM 814 C C . ALA A 1 106 ? -20.349 -7.280 17.205 1.00 92.12 106 ALA A C 1
ATOM 816 O O . ALA A 1 106 ? -20.868 -6.715 18.167 1.00 92.12 106 ALA A O 1
ATOM 817 N N . GLU A 1 107 ? -19.952 -8.554 17.260 1.00 95.38 107 GLU A N 1
ATOM 818 C CA . GLU A 1 107 ? -20.058 -9.376 18.474 1.00 95.38 107 GLU A CA 1
ATOM 819 C C . GLU A 1 107 ? -19.240 -8.795 19.634 1.00 95.38 107 GLU A C 1
ATOM 821 O O . GLU A 1 107 ? -19.729 -8.718 20.761 1.00 95.38 107 GLU A O 1
ATOM 826 N N . LEU A 1 108 ? -18.018 -8.325 19.360 1.00 94.81 108 LEU A N 1
ATOM 827 C CA . LEU A 1 108 ? -17.163 -7.685 20.362 1.00 94.81 108 LEU A CA 1
ATOM 828 C C . LEU A 1 108 ? -17.774 -6.390 20.901 1.00 94.81 108 LEU A C 1
ATOM 830 O O . LEU A 1 108 ? -17.690 -6.137 22.101 1.00 94.81 108 LEU A O 1
ATOM 834 N N . ALA A 1 109 ? -18.419 -5.592 20.046 1.00 95.00 109 ALA A N 1
ATOM 835 C CA . ALA A 1 109 ? -19.119 -4.394 20.492 1.00 95.00 109 ALA A CA 1
ATOM 836 C C . ALA A 1 109 ? -20.278 -4.734 21.439 1.00 95.00 109 ALA A C 1
ATOM 838 O O . ALA A 1 109 ? -20.397 -4.114 22.490 1.00 95.00 109 ALA A O 1
ATOM 839 N N . VAL A 1 110 ? -21.090 -5.746 21.110 1.00 95.50 110 VAL A N 1
ATOM 840 C CA . VAL A 1 110 ? -22.180 -6.212 21.989 1.00 95.50 110 VAL A CA 1
ATOM 841 C C . VAL A 1 110 ? -21.621 -6.736 23.313 1.00 95.50 110 VAL A C 1
ATOM 843 O O . VAL A 1 110 ? -22.111 -6.378 24.382 1.00 95.50 110 VAL A O 1
ATOM 846 N N . SER A 1 111 ? -20.552 -7.533 23.256 1.00 96.81 111 SER A N 1
ATOM 847 C CA . SER A 1 111 ? -19.902 -8.061 24.456 1.00 96.81 111 SER A CA 1
ATOM 848 C C . SER A 1 111 ? -19.329 -6.960 25.350 1.00 96.81 111 SER A C 1
ATOM 850 O O . SER A 1 111 ? -19.299 -7.139 26.568 1.00 96.81 111 SER A O 1
ATOM 852 N N . ALA A 1 112 ? -18.855 -5.850 24.776 1.00 96.12 112 ALA A N 1
ATOM 853 C CA . ALA A 1 112 ? -18.365 -4.709 25.539 1.00 96.12 112 ALA A CA 1
ATOM 854 C C . ALA A 1 112 ? -19.501 -4.029 26.319 1.00 96.12 112 ALA A C 1
ATOM 856 O O . ALA A 1 112 ? -19.324 -3.758 27.504 1.00 96.12 112 ALA A O 1
ATOM 857 N N . GLU A 1 113 ? -20.679 -3.846 25.710 1.00 96.06 113 GLU A N 1
ATOM 858 C CA . GLU A 1 113 ? -21.855 -3.235 26.361 1.00 96.06 113 GLU A CA 1
ATOM 859 C C . GLU A 1 113 ? -22.325 -4.043 27.575 1.00 96.06 113 GLU A C 1
ATOM 861 O O . GLU A 1 113 ? -22.630 -3.480 28.629 1.00 96.06 113 GLU A O 1
ATOM 866 N N . THR A 1 114 ? -22.341 -5.373 27.445 1.00 96.12 114 THR A N 1
ATOM 867 C CA . THR A 1 114 ? -22.831 -6.291 28.484 1.00 96.12 114 THR A CA 1
ATOM 868 C C . THR A 1 114 ? -21.749 -6.764 29.456 1.00 96.12 114 THR A C 1
ATOM 870 O O . THR A 1 114 ? -22.010 -7.636 30.285 1.00 96.12 114 THR A O 1
ATOM 873 N N . SER A 1 115 ? -20.521 -6.255 29.340 1.00 96.38 115 SER A N 1
ATOM 874 C CA . SER A 1 115 ? -19.404 -6.669 30.191 1.00 96.38 115 SER A CA 1
ATOM 875 C C . SER A 1 115 ? -19.655 -6.319 31.663 1.00 96.38 115 SER A C 1
ATOM 877 O O . SER A 1 115 ? -20.309 -5.333 31.991 1.00 96.38 115 SER A O 1
ATOM 879 N N . SER A 1 116 ? -19.095 -7.107 32.580 1.00 95.75 116 SER A N 1
ATOM 880 C CA . SER A 1 116 ? -19.078 -6.772 34.010 1.00 95.75 116 SER A CA 1
ATOM 881 C C . SER A 1 116 ? -17.885 -5.892 34.406 1.00 95.75 116 SER A C 1
ATOM 883 O O . SER A 1 116 ? -17.722 -5.578 35.582 1.00 95.75 116 SER A O 1
ATOM 885 N N . LEU A 1 117 ? -17.010 -5.552 33.454 1.00 95.75 117 LEU A N 1
ATOM 886 C CA . LEU A 1 117 ? -15.813 -4.743 33.681 1.00 95.75 117 LEU A CA 1
ATOM 887 C C . LEU A 1 117 ? -16.102 -3.262 33.412 1.00 95.75 117 LEU A C 1
ATOM 889 O O . LEU A 1 117 ? -16.769 -2.931 32.434 1.00 95.75 117 LEU A O 1
ATOM 893 N N . GLY A 1 118 ? -15.559 -2.385 34.259 1.00 94.81 118 GLY A N 1
ATOM 894 C CA . GLY A 1 118 ? -15.720 -0.934 34.142 1.00 94.81 118 GLY A CA 1
ATOM 895 C C . GLY A 1 118 ? -17.108 -0.421 34.537 1.00 94.81 118 GLY A C 1
ATOM 896 O O . GLY A 1 118 ? -18.004 -1.174 34.931 1.00 94.81 118 GLY A O 1
ATOM 897 N N . SER A 1 119 ? -17.273 0.890 34.445 1.00 97.06 119 SER A N 1
ATOM 898 C CA . SER A 1 119 ? -18.555 1.585 34.547 1.00 97.06 119 SER A CA 1
ATOM 899 C C . SER A 1 119 ? -19.400 1.397 33.281 1.00 97.06 119 SER A C 1
ATOM 901 O O . SER A 1 119 ? -18.910 0.972 32.237 1.00 97.06 119 SER A O 1
ATOM 903 N N . GLU A 1 120 ? -20.696 1.698 33.366 1.00 96.44 120 GLU A N 1
ATOM 904 C CA . GLU A 1 120 ? -21.581 1.676 32.194 1.00 96.44 120 GLU A CA 1
ATOM 905 C C . GLU A 1 120 ? -21.104 2.632 31.094 1.00 96.44 120 GLU A C 1
ATOM 907 O O . GLU A 1 120 ? -21.102 2.263 29.924 1.00 96.44 120 GLU A O 1
ATOM 912 N N . GLU A 1 121 ? -20.625 3.816 31.477 1.00 96.75 121 GLU A N 1
ATOM 913 C CA . GLU A 1 121 ? -20.113 4.824 30.549 1.00 96.75 121 GLU A CA 1
ATOM 914 C C . GLU A 1 121 ? -18.864 4.331 29.803 1.00 96.75 121 GLU A C 1
ATOM 916 O O . GLU A 1 121 ? -18.839 4.375 28.575 1.00 96.75 121 GLU A O 1
ATOM 921 N N . GLU A 1 122 ? -17.884 3.753 30.509 1.00 97.06 122 GLU A N 1
ATOM 922 C CA . GLU A 1 122 ? -16.678 3.178 29.886 1.00 97.06 122 GLU A CA 1
ATOM 923 C C . GLU A 1 122 ? -17.022 2.030 28.922 1.00 97.06 122 GLU A C 1
ATOM 925 O O . GLU A 1 122 ? -16.436 1.912 27.844 1.00 97.06 122 GLU A O 1
ATOM 930 N N . ARG A 1 123 ? -17.995 1.179 29.277 1.00 97.31 123 ARG A N 1
ATOM 931 C CA . ARG A 1 123 ? -18.445 0.082 28.403 1.00 97.31 123 ARG A CA 1
ATOM 932 C C . ARG A 1 123 ? -19.095 0.593 27.126 1.00 97.31 123 ARG A C 1
ATOM 934 O O . ARG A 1 123 ? -18.796 0.083 26.045 1.00 97.31 123 ARG A O 1
ATOM 941 N N . LEU A 1 124 ? -19.969 1.590 27.252 1.00 95.69 124 LEU A N 1
ATOM 942 C CA . LEU A 1 124 ? -20.630 2.217 26.112 1.00 95.69 124 LEU A CA 1
ATOM 943 C C . LEU A 1 124 ? -19.625 2.960 25.227 1.00 95.69 124 LEU A C 1
ATOM 945 O O . LEU A 1 124 ? -19.724 2.853 24.008 1.00 95.69 124 LEU A O 1
ATOM 949 N N . GLU A 1 125 ? -18.629 3.636 25.808 1.00 93.88 125 GLU A N 1
ATOM 950 C CA . GLU A 1 125 ? -17.552 4.291 25.057 1.00 93.88 125 GLU A CA 1
ATOM 951 C C . GLU A 1 125 ? -16.757 3.281 24.218 1.00 93.88 125 GLU A C 1
ATOM 953 O O . GLU A 1 125 ? -16.558 3.484 23.019 1.00 93.88 125 GLU A O 1
ATOM 958 N N . VAL A 1 126 ? -16.351 2.153 24.813 1.00 94.12 126 VAL A N 1
ATOM 959 C CA . VAL A 1 126 ? -15.621 1.097 24.093 1.00 94.12 126 VAL A CA 1
ATOM 960 C C . VAL A 1 126 ? -16.483 0.480 22.991 1.00 94.12 126 VAL A C 1
ATOM 962 O O . VAL A 1 126 ? -16.018 0.314 21.860 1.00 94.12 126 VAL A O 1
ATOM 965 N N . ALA A 1 127 ? -17.742 0.155 23.285 1.00 93.94 127 ALA A N 1
ATOM 966 C CA . ALA A 1 127 ? -18.656 -0.403 22.294 1.00 93.94 127 ALA A CA 1
ATOM 967 C C . ALA A 1 127 ? -18.896 0.560 21.124 1.00 93.94 127 ALA A C 1
ATOM 969 O O . ALA A 1 127 ? -18.873 0.147 19.961 1.00 93.94 127 ALA A O 1
ATOM 970 N N . ASP A 1 128 ? -19.081 1.846 21.419 1.00 93.50 128 ASP A N 1
ATOM 971 C CA . ASP A 1 128 ? -19.242 2.902 20.425 1.00 93.50 128 ASP A CA 1
ATOM 972 C C . ASP A 1 128 ? -17.971 3.078 19.580 1.00 93.50 128 ASP A C 1
ATOM 974 O O . ASP A 1 128 ? -18.056 3.163 18.352 1.00 93.50 128 ASP A O 1
ATOM 978 N N . ALA A 1 129 ? -16.785 3.020 20.194 1.00 91.62 129 ALA A N 1
ATOM 979 C CA . ALA A 1 129 ? -15.509 3.066 19.483 1.00 91.62 129 ALA A CA 1
ATOM 980 C C . ALA A 1 129 ? -15.358 1.916 18.470 1.00 91.62 129 ALA A C 1
ATOM 982 O O . ALA A 1 129 ? -14.922 2.137 17.330 1.00 91.62 129 ALA A O 1
ATOM 983 N N . ILE A 1 130 ? -15.778 0.704 18.851 1.00 91.38 130 ILE A N 1
ATOM 984 C CA . ILE A 1 130 ? -15.787 -0.466 17.964 1.00 91.38 130 ILE A CA 1
ATOM 985 C C . ILE A 1 130 ? -16.818 -0.274 16.839 1.00 91.38 130 ILE A C 1
ATOM 987 O O . ILE A 1 130 ? -16.468 -0.403 15.662 1.00 91.38 130 ILE A O 1
ATOM 991 N N . LYS A 1 131 ? -18.065 0.102 17.170 1.00 88.62 131 LYS A N 1
ATOM 992 C CA . LYS A 1 131 ? -19.169 0.301 16.202 1.00 88.62 131 LYS A CA 1
ATOM 993 C C . LYS A 1 131 ? -18.862 1.388 15.173 1.00 88.62 131 LYS A C 1
ATOM 995 O O . LYS A 1 131 ? -19.154 1.223 13.988 1.00 88.62 131 LYS A O 1
ATOM 1000 N N . LYS A 1 132 ? -18.229 2.483 15.596 1.00 85.94 132 LYS A N 1
ATOM 1001 C CA . LYS A 1 132 ? -17.830 3.597 14.720 1.00 85.94 132 LYS A CA 1
ATOM 1002 C C . LYS A 1 132 ? -16.620 3.284 13.839 1.00 85.94 132 LYS A C 1
ATOM 1004 O O . LYS A 1 132 ? -16.160 4.165 13.113 1.00 85.94 132 LYS A O 1
ATOM 1009 N N . ASN A 1 133 ? -16.114 2.046 13.851 1.00 73.75 133 ASN A N 1
ATOM 1010 C CA . ASN A 1 133 ? -14.934 1.631 13.095 1.00 73.75 133 ASN A CA 1
ATOM 1011 C C . ASN A 1 133 ? -13.728 2.554 13.346 1.00 73.75 133 ASN A C 1
ATOM 1013 O O . ASN A 1 133 ? -12.959 2.838 12.422 1.00 73.75 133 ASN A O 1
ATOM 1017 N N . LEU A 1 134 ? -13.532 3.018 14.590 1.00 68.25 134 LEU A N 1
ATOM 1018 C CA . LEU A 1 134 ? -12.318 3.767 14.941 1.00 68.25 134 LEU A CA 1
ATOM 1019 C C . LEU A 1 134 ? -11.053 2.908 14.741 1.00 68.25 134 LEU A C 1
ATOM 1021 O O . LEU A 1 134 ? -9.963 3.436 14.537 1.00 68.25 134 LEU A O 1
ATOM 1025 N N . HIS A 1 135 ? -11.208 1.584 14.667 1.00 69.44 135 HIS A N 1
ATOM 1026 C CA . HIS A 1 135 ? -10.178 0.621 14.278 1.00 69.44 135 HIS A CA 1
ATOM 1027 C C . HIS A 1 135 ? -10.110 0.420 12.754 1.00 69.44 135 HIS A C 1
ATOM 1029 O O . HIS A 1 135 ? -10.287 -0.689 12.239 1.00 69.44 135 HIS A O 1
ATOM 1035 N N . ARG A 1 136 ? -9.861 1.494 11.996 1.00 78.25 136 ARG A N 1
ATOM 1036 C CA . ARG A 1 136 ? -9.536 1.353 10.567 1.00 78.25 136 ARG A CA 1
ATOM 1037 C C . ARG A 1 136 ? -8.251 0.542 10.410 1.00 78.25 136 ARG A C 1
ATOM 1039 O O . ARG A 1 136 ? -7.336 0.664 11.224 1.00 78.25 136 ARG A O 1
ATOM 1046 N N . LEU A 1 137 ? -8.173 -0.260 9.348 1.00 84.00 137 LEU A N 1
ATOM 1047 C CA . LEU A 1 137 ? -6.925 -0.928 8.998 1.00 84.00 137 LEU A CA 1
ATOM 1048 C C . LEU A 1 137 ? -5.848 0.134 8.788 1.00 84.00 137 LEU A C 1
ATOM 1050 O O . LEU A 1 137 ? -6.014 1.067 8.002 1.00 84.00 137 LEU A O 1
ATOM 1054 N N . SER A 1 138 ? -4.750 0.006 9.528 1.00 88.25 138 SER A N 1
ATOM 1055 C CA . SER A 1 138 ? -3.599 0.875 9.316 1.00 88.25 138 SER A CA 1
ATOM 1056 C C . SER A 1 138 ? -3.011 0.622 7.931 1.00 88.25 138 SER A C 1
ATOM 1058 O O . SER A 1 138 ? -3.090 -0.488 7.402 1.00 88.25 138 SER A O 1
ATOM 1060 N N . LEU A 1 139 ? -2.343 1.631 7.373 1.00 88.38 139 LEU A N 1
ATOM 1061 C CA . LEU A 1 139 ? -1.687 1.528 6.071 1.00 88.38 139 LEU A CA 1
ATOM 1062 C C . LEU A 1 139 ? -0.762 0.309 5.980 1.00 88.38 139 LEU A C 1
ATOM 1064 O O . LEU A 1 139 ? -0.799 -0.454 5.019 1.00 88.38 139 LEU A O 1
ATOM 1068 N N . ARG A 1 140 ? 0.012 0.079 7.046 1.00 90.06 140 ARG A N 1
ATOM 1069 C CA . ARG A 1 140 ? 0.888 -1.083 7.158 1.00 90.06 140 ARG A CA 1
ATOM 1070 C C . ARG A 1 140 ? 0.103 -2.394 7.153 1.00 90.06 140 ARG A C 1
ATOM 1072 O O . ARG A 1 140 ? 0.506 -3.317 6.459 1.00 90.06 140 ARG A O 1
ATOM 1079 N N . GLN A 1 141 ? -0.996 -2.497 7.905 1.00 91.25 141 GLN A N 1
ATOM 1080 C CA . GLN A 1 141 ? -1.840 -3.699 7.877 1.00 91.25 141 GLN A CA 1
ATOM 1081 C C . GLN A 1 141 ? -2.419 -3.949 6.482 1.00 91.25 141 GLN A C 1
ATOM 1083 O O . GLN A 1 141 ? -2.440 -5.098 6.050 1.00 91.25 141 GLN A O 1
ATOM 1088 N N . GLY A 1 142 ? -2.827 -2.891 5.778 1.00 93.44 142 GLY A N 1
ATOM 1089 C CA . GLY A 1 142 ? -3.274 -2.974 4.390 1.00 93.44 142 GLY A CA 1
ATOM 1090 C C . GLY A 1 142 ? -2.197 -3.542 3.466 1.00 93.44 142 GLY A C 1
ATOM 1091 O O . GLY A 1 142 ? -2.428 -4.528 2.775 1.00 93.44 142 GLY A O 1
ATOM 1092 N N . VAL A 1 143 ? -0.971 -3.015 3.523 1.00 94.62 143 VAL A N 1
ATOM 1093 C CA . VAL A 1 143 ? 0.139 -3.539 2.705 1.00 94.62 143 VAL A CA 1
ATOM 1094 C C . VAL A 1 143 ? 0.499 -4.988 3.063 1.00 94.62 143 VAL A C 1
ATOM 1096 O O . VAL A 1 143 ? 0.785 -5.786 2.176 1.00 94.62 143 VAL A O 1
ATOM 1099 N N . LEU A 1 144 ? 0.449 -5.377 4.341 1.00 94.81 144 LEU A N 1
ATOM 1100 C CA . LEU A 1 144 ? 0.708 -6.771 4.717 1.00 94.81 144 LEU A CA 1
ATOM 1101 C C . LEU A 1 144 ? -0.376 -7.722 4.197 1.00 94.81 144 LEU A C 1
ATOM 1103 O O . LEU A 1 144 ? -0.044 -8.796 3.710 1.00 94.81 144 LEU A O 1
ATOM 1107 N N . ARG A 1 145 ? -1.654 -7.325 4.230 1.00 94.00 145 ARG A N 1
ATOM 1108 C CA . ARG A 1 145 ? -2.742 -8.110 3.617 1.00 94.00 145 ARG A CA 1
ATOM 1109 C C . ARG A 1 145 ? -2.582 -8.224 2.104 1.00 94.00 145 ARG A C 1
ATOM 1111 O O . ARG A 1 145 ? -2.758 -9.310 1.560 1.00 94.00 145 ARG A O 1
ATOM 1118 N N . LEU A 1 146 ? -2.182 -7.133 1.448 1.00 94.25 146 LEU A N 1
ATOM 1119 C CA . LEU A 1 146 ? -1.817 -7.138 0.033 1.00 94.25 146 LEU A CA 1
ATOM 1120 C C . LEU A 1 146 ? -0.706 -8.162 -0.245 1.00 94.25 146 LEU A C 1
ATOM 1122 O O . LEU A 1 146 ? -0.796 -8.904 -1.218 1.00 94.25 146 LEU A O 1
ATOM 1126 N N . PHE A 1 147 ? 0.322 -8.240 0.606 1.00 95.19 147 PHE A N 1
ATOM 1127 C CA . PHE A 1 147 ? 1.408 -9.207 0.429 1.00 95.19 147 PHE A CA 1
ATOM 1128 C C . PHE A 1 147 ? 0.929 -10.647 0.558 1.00 95.19 147 PHE A C 1
ATOM 1130 O O . PHE A 1 147 ? 1.292 -11.460 -0.283 1.00 95.19 147 PHE A O 1
ATOM 1137 N N . GLU A 1 148 ? 0.095 -10.959 1.550 1.00 94.06 148 GLU A N 1
ATOM 1138 C CA . GLU A 1 148 ? -0.496 -12.298 1.677 1.00 94.06 148 GLU A CA 1
ATOM 1139 C C . GLU A 1 148 ? -1.302 -12.669 0.423 1.00 94.06 148 GLU A C 1
ATOM 1141 O O . GLU A 1 148 ? -1.133 -13.748 -0.138 1.00 94.06 148 GLU A O 1
ATOM 1146 N N . ARG A 1 149 ? -2.125 -11.741 -0.083 1.00 92.56 149 ARG A N 1
ATOM 1147 C CA . ARG A 1 149 ? -2.949 -11.962 -1.281 1.00 92.56 149 ARG A CA 1
ATOM 1148 C C . ARG A 1 149 ? -2.129 -12.191 -2.554 1.00 92.56 149 ARG A C 1
ATOM 1150 O O . ARG A 1 149 ? -2.595 -12.889 -3.450 1.00 92.56 149 ARG A O 1
ATOM 1157 N N . LEU A 1 150 ? -0.947 -11.588 -2.652 1.00 92.06 150 LEU A N 1
ATOM 1158 C CA . LEU A 1 150 ? -0.058 -11.703 -3.811 1.00 92.06 150 LEU A CA 1
ATOM 1159 C C . LEU A 1 150 ? 1.018 -12.792 -3.660 1.00 92.06 150 LEU A C 1
ATOM 1161 O O . LEU A 1 150 ? 1.878 -12.892 -4.532 1.00 92.06 150 LEU A O 1
ATOM 1165 N N . ASP A 1 151 ? 1.001 -13.574 -2.573 1.00 94.44 151 ASP A N 1
ATOM 1166 C CA . ASP A 1 151 ? 2.060 -14.537 -2.222 1.00 94.44 151 ASP A CA 1
ATOM 1167 C C . ASP A 1 151 ? 3.457 -13.884 -2.066 1.00 94.44 151 ASP A C 1
ATOM 1169 O O . ASP A 1 151 ? 4.514 -14.422 -2.398 1.00 94.44 151 ASP A O 1
ATOM 1173 N N . LEU A 1 152 ? 3.469 -12.656 -1.539 1.00 95.50 152 LEU A N 1
ATOM 1174 C CA . LEU A 1 152 ? 4.657 -11.823 -1.325 1.00 95.50 152 LEU A CA 1
ATOM 1175 C C . LEU A 1 152 ? 4.993 -11.625 0.159 1.00 95.50 152 LEU A C 1
ATOM 1177 O O . LEU A 1 152 ? 5.772 -10.735 0.503 1.00 95.50 152 LEU A O 1
ATOM 1181 N N . ALA A 1 153 ? 4.448 -12.450 1.058 1.00 95.81 153 ALA A N 1
ATOM 1182 C CA . ALA A 1 153 ? 4.677 -12.342 2.504 1.00 95.81 153 ALA A CA 1
ATOM 1183 C C . ALA A 1 153 ? 6.175 -12.343 2.876 1.00 95.81 153 ALA A C 1
ATOM 1185 O O . ALA A 1 153 ? 6.613 -11.631 3.786 1.00 95.81 153 ALA A O 1
ATOM 1186 N N . HIS A 1 154 ? 6.994 -13.063 2.105 1.00 95.06 154 HIS A N 1
ATOM 1187 C CA . HIS A 1 154 ? 8.449 -13.109 2.254 1.00 95.06 154 HIS A CA 1
ATOM 1188 C C . HIS A 1 154 ? 9.144 -11.741 2.055 1.00 95.06 154 HIS A C 1
ATOM 1190 O O . HIS A 1 154 ? 10.246 -11.530 2.564 1.00 95.06 154 HIS A O 1
ATOM 1196 N N . LEU A 1 155 ? 8.509 -10.777 1.373 1.00 95.38 155 LEU A N 1
ATOM 1197 C CA . LEU A 1 155 ? 9.036 -9.419 1.175 1.00 95.38 155 LEU A CA 1
ATOM 1198 C C . LEU A 1 155 ? 8.812 -8.491 2.372 1.00 95.38 155 LEU A C 1
ATOM 1200 O O . LEU A 1 155 ? 9.373 -7.393 2.397 1.00 95.38 155 LEU A O 1
ATOM 1204 N N . LYS A 1 156 ? 8.054 -8.918 3.391 1.00 95.75 156 LYS A N 1
ATOM 1205 C CA . LYS A 1 156 ? 7.734 -8.105 4.574 1.00 95.75 156 LYS A CA 1
ATOM 1206 C C . LYS A 1 156 ? 8.966 -7.459 5.212 1.00 95.75 156 LYS A C 1
ATOM 1208 O O . LYS A 1 156 ? 8.928 -6.276 5.536 1.00 95.75 156 LYS A O 1
ATOM 1213 N N . GLY A 1 157 ? 10.054 -8.211 5.392 1.00 95.69 157 GLY A N 1
ATOM 1214 C CA . GLY A 1 157 ? 11.279 -7.683 6.005 1.00 95.69 157 GLY A CA 1
ATOM 1215 C C . GLY A 1 157 ? 11.922 -6.565 5.176 1.00 95.69 157 GLY A C 1
ATOM 1216 O O . GLY A 1 157 ? 12.325 -5.540 5.723 1.00 95.69 157 GLY A O 1
ATOM 1217 N N . LYS A 1 158 ? 11.951 -6.731 3.846 1.00 94.88 158 LYS A N 1
ATOM 1218 C CA . LYS A 1 158 ? 12.479 -5.724 2.912 1.00 94.88 158 LYS A CA 1
ATOM 1219 C C . LYS A 1 158 ? 11.598 -4.476 2.894 1.00 94.88 158 LYS A C 1
ATOM 1221 O O . LYS A 1 158 ? 12.114 -3.363 2.956 1.00 94.88 158 LYS A O 1
ATOM 1226 N N . TRP A 1 159 ? 10.279 -4.665 2.877 1.00 95.50 159 TRP A N 1
ATOM 1227 C CA . TRP A 1 159 ? 9.313 -3.574 2.964 1.00 95.50 159 TRP A CA 1
ATOM 1228 C C . TRP A 1 159 ? 9.455 -2.778 4.261 1.00 95.50 159 TRP A C 1
ATOM 1230 O O . TRP A 1 159 ? 9.637 -1.566 4.201 1.00 95.50 159 TRP A O 1
ATOM 1240 N N . ASP A 1 160 ? 9.436 -3.446 5.421 1.00 94.88 160 ASP A N 1
ATOM 1241 C CA . ASP A 1 160 ? 9.559 -2.789 6.729 1.00 94.88 160 ASP A CA 1
ATOM 1242 C C . ASP A 1 160 ? 10.871 -1.972 6.810 1.00 94.88 160 ASP A C 1
ATOM 1244 O O . ASP A 1 160 ? 10.873 -0.856 7.330 1.00 94.88 160 ASP A O 1
ATOM 1248 N N . SER A 1 161 ? 11.970 -2.483 6.236 1.00 93.81 161 SER A N 1
ATOM 1249 C CA . SER A 1 161 ? 13.253 -1.770 6.159 1.00 93.81 161 SER A CA 1
ATOM 1250 C C . SER A 1 161 ? 13.181 -0.505 5.294 1.00 93.81 161 SER A C 1
ATOM 1252 O O . SER A 1 161 ? 13.516 0.578 5.774 1.00 93.81 161 SER A O 1
ATOM 1254 N N . VAL A 1 162 ? 12.710 -0.612 4.046 1.00 92.81 162 VAL A N 1
ATOM 1255 C CA . VAL A 1 162 ? 12.592 0.536 3.125 1.00 92.81 162 VAL A CA 1
ATOM 1256 C C . VAL A 1 162 ? 11.610 1.582 3.666 1.00 92.81 162 VAL A C 1
ATOM 1258 O O . VAL A 1 162 ? 11.882 2.784 3.626 1.00 92.81 162 VAL A O 1
ATOM 1261 N N . TYR A 1 163 ? 10.490 1.131 4.230 1.00 92.25 163 TYR A N 1
ATOM 1262 C CA . TYR A 1 163 ? 9.465 1.992 4.811 1.00 92.25 163 TYR A CA 1
ATOM 1263 C C . TYR A 1 163 ? 9.981 2.758 6.036 1.00 92.25 163 TYR A C 1
ATOM 1265 O O . TYR A 1 163 ? 9.710 3.953 6.179 1.00 92.25 163 TYR A O 1
ATOM 1273 N N . ALA A 1 164 ? 10.765 2.107 6.903 1.00 90.50 164 ALA A N 1
ATOM 1274 C CA . ALA A 1 164 ? 11.386 2.765 8.051 1.00 90.50 164 ALA A CA 1
ATOM 1275 C C . ALA A 1 164 ? 12.339 3.890 7.616 1.00 90.50 164 ALA A C 1
ATOM 1277 O O . ALA A 1 164 ? 12.289 4.984 8.185 1.00 90.50 164 ALA A O 1
ATOM 1278 N N . GLU A 1 165 ? 13.153 3.666 6.579 1.00 89.88 165 GLU A N 1
ATOM 1279 C CA . GLU A 1 165 ? 14.034 4.709 6.036 1.00 89.88 165 GLU A CA 1
ATOM 1280 C C . GLU A 1 165 ? 13.240 5.868 5.416 1.00 89.88 165 GLU A C 1
ATOM 1282 O O . GLU A 1 165 ? 13.535 7.032 5.694 1.00 89.88 165 GLU A O 1
ATOM 1287 N N . ARG A 1 166 ? 12.161 5.590 4.667 1.00 87.94 166 ARG A N 1
ATOM 1288 C CA . ARG A 1 166 ? 11.247 6.643 4.184 1.00 87.94 166 ARG A CA 1
ATOM 1289 C C . ARG A 1 166 ? 10.632 7.432 5.334 1.00 87.94 166 ARG A C 1
ATOM 1291 O O . ARG A 1 166 ? 10.550 8.655 5.264 1.00 87.94 166 ARG A O 1
ATOM 1298 N N . SER A 1 167 ? 10.202 6.764 6.402 1.00 83.56 167 SER A N 1
ATOM 1299 C CA . SER A 1 167 ? 9.637 7.442 7.572 1.00 83.56 167 SER A CA 1
ATOM 1300 C C . SER A 1 167 ? 10.655 8.386 8.213 1.00 83.56 167 SER A C 1
ATOM 1302 O O . SER A 1 167 ? 10.301 9.505 8.577 1.00 83.56 167 SER A O 1
ATOM 1304 N N . ARG A 1 168 ? 11.930 7.982 8.296 1.00 83.00 168 ARG A N 1
ATOM 1305 C CA . ARG A 1 168 ? 13.015 8.859 8.763 1.00 83.00 168 ARG A CA 1
ATOM 1306 C C . ARG A 1 168 ? 13.279 10.023 7.813 1.00 83.00 168 ARG A C 1
ATOM 1308 O O . ARG A 1 168 ? 13.589 11.098 8.298 1.00 83.00 168 ARG A O 1
ATOM 1315 N N . LEU A 1 169 ? 13.142 9.833 6.502 1.00 81.62 169 LEU A N 1
ATOM 1316 C CA . LEU A 1 169 ? 13.315 10.905 5.516 1.00 81.62 169 LEU A CA 1
ATOM 1317 C C . LEU A 1 169 ? 12.208 11.958 5.557 1.00 81.62 169 LEU A C 1
ATOM 1319 O O . LEU A 1 169 ? 12.473 13.135 5.340 1.00 81.62 169 LEU A O 1
ATOM 1323 N N . VAL A 1 170 ? 10.968 11.525 5.787 1.00 74.81 170 VAL A N 1
ATOM 1324 C CA . VAL A 1 170 ? 9.787 12.399 5.745 1.00 74.81 170 VAL A CA 1
ATOM 1325 C C . VAL A 1 170 ? 9.519 13.061 7.099 1.00 74.81 170 VAL A C 1
ATOM 1327 O O . VAL A 1 170 ? 9.068 14.202 7.136 1.00 74.81 170 VAL A O 1
ATOM 1330 N N . HIS A 1 171 ? 9.800 12.370 8.210 1.00 70.94 171 HIS A N 1
ATOM 1331 C CA . HIS A 1 171 ? 9.540 12.876 9.567 1.00 70.94 171 HIS A CA 1
ATOM 1332 C C . HIS A 1 171 ? 10.805 13.274 10.337 1.00 70.94 171 HIS A C 1
ATOM 1334 O O . HIS A 1 171 ? 10.720 14.024 11.307 1.00 70.94 171 HIS A O 1
ATOM 1340 N N . GLY A 1 172 ? 11.977 12.785 9.933 1.00 58.00 172 GLY A N 1
ATOM 1341 C CA . GLY A 1 172 ? 13.260 13.248 10.445 1.00 58.00 172 GLY A CA 1
ATOM 1342 C C . GLY A 1 172 ? 13.761 14.399 9.585 1.00 58.00 172 GLY A C 1
ATOM 1343 O O . GLY A 1 172 ? 13.728 14.300 8.366 1.00 58.00 172 GLY A O 1
ATOM 1344 N N . LEU A 1 173 ? 14.179 15.484 10.248 1.00 54.78 173 LEU A N 1
ATOM 1345 C CA . LEU A 1 173 ? 14.929 16.641 9.734 1.00 54.78 173 LEU A CA 1
ATOM 1346 C C . LEU A 1 173 ? 15.377 16.467 8.273 1.00 54.78 173 LEU A C 1
ATOM 1348 O O . LEU A 1 173 ? 16.200 15.587 8.027 1.00 54.78 173 LEU A O 1
ATOM 1352 N N . ALA A 1 174 ? 14.805 17.296 7.384 1.00 54.00 174 ALA A N 1
ATOM 1353 C CA . ALA A 1 174 ? 15.036 17.462 5.940 1.00 54.00 174 ALA A CA 1
ATOM 1354 C C . ALA A 1 174 ? 16.285 16.761 5.364 1.00 54.00 174 ALA A C 1
ATOM 1356 O O . ALA A 1 174 ? 17.321 16.765 6.028 1.00 54.00 174 ALA A O 1
ATOM 1357 N N . PRO A 1 175 ? 16.238 16.243 4.113 1.00 62.81 175 PRO A N 1
ATOM 1358 C CA . PRO A 1 175 ? 17.339 15.495 3.495 1.00 62.81 175 PRO A CA 1
ATOM 1359 C C . PRO A 1 175 ? 18.691 16.091 3.877 1.00 62.81 175 PRO A C 1
ATOM 1361 O O . PRO A 1 175 ? 18.951 17.268 3.615 1.00 62.81 175 PRO A O 1
ATOM 1364 N N . ARG A 1 176 ? 19.513 15.304 4.584 1.00 65.75 176 ARG A N 1
ATOM 1365 C CA . ARG A 1 176 ? 20.767 15.817 5.138 1.00 65.75 176 ARG A CA 1
ATOM 1366 C C . ARG A 1 176 ? 21.616 16.306 3.962 1.00 65.75 176 ARG A C 1
ATOM 1368 O O . ARG A 1 176 ? 21.844 15.509 3.048 1.00 65.75 176 ARG A O 1
ATOM 1375 N N . PRO A 1 177 ? 22.083 17.566 3.950 1.00 59.94 177 PRO A N 1
ATOM 1376 C CA . PRO A 1 177 ? 22.939 18.055 2.877 1.00 59.94 177 PRO A CA 1
ATOM 1377 C C . PRO A 1 177 ? 24.126 17.103 2.675 1.00 59.94 177 PRO A C 1
ATOM 1379 O O . PRO A 1 177 ? 24.837 16.790 3.628 1.00 59.94 177 PRO A O 1
ATOM 1382 N N . GLY A 1 178 ? 24.298 16.590 1.454 1.00 63.88 178 GLY A N 1
ATOM 1383 C CA . GLY A 1 178 ? 25.356 15.630 1.111 1.00 63.88 178 GLY A CA 1
ATOM 1384 C C . GLY A 1 178 ? 25.034 14.146 1.344 1.00 63.88 178 GLY A C 1
ATOM 1385 O O . GLY A 1 178 ? 25.862 13.302 1.008 1.00 63.88 178 GLY A O 1
ATOM 1386 N N . ALA A 1 179 ? 23.857 13.786 1.868 1.00 73.94 179 ALA A N 1
ATOM 1387 C CA . ALA A 1 179 ? 23.438 12.386 1.933 1.00 73.94 179 ALA A CA 1
ATOM 1388 C C . ALA A 1 179 ? 23.051 11.862 0.540 1.00 73.94 179 ALA A C 1
ATOM 1390 O O . ALA A 1 179 ? 22.228 12.449 -0.162 1.00 73.94 179 ALA A O 1
ATOM 1391 N N . ASN A 1 180 ? 23.638 10.730 0.148 1.00 79.88 180 ASN A N 1
ATOM 1392 C CA . ASN A 1 180 ? 23.316 10.065 -1.108 1.00 79.88 180 ASN A CA 1
ATOM 1393 C C . ASN A 1 180 ? 22.138 9.103 -0.907 1.00 79.88 180 ASN A C 1
ATOM 1395 O O . ASN A 1 180 ? 22.287 8.041 -0.309 1.00 79.88 180 ASN A O 1
ATOM 1399 N N . TYR A 1 181 ? 20.971 9.472 -1.434 1.00 88.56 181 TYR A N 1
ATOM 1400 C CA . TYR A 1 181 ? 19.757 8.653 -1.370 1.00 88.56 181 TYR A CA 1
ATOM 1401 C C . TYR A 1 181 ? 19.555 7.753 -2.593 1.00 88.56 181 TYR A C 1
ATOM 1403 O O . TYR A 1 181 ? 18.546 7.058 -2.667 1.00 88.56 181 TYR A O 1
ATOM 1411 N N . SER A 1 182 ? 20.492 7.741 -3.545 1.00 88.50 182 SER A N 1
ATOM 1412 C CA . SER A 1 182 ? 20.338 7.011 -4.812 1.00 88.50 182 SER A CA 1
ATOM 1413 C C . SER A 1 182 ? 20.188 5.504 -4.599 1.00 88.50 182 SER A C 1
ATOM 1415 O O . SER A 1 182 ? 19.341 4.878 -5.227 1.00 88.50 182 SER A O 1
ATOM 1417 N N . GLU A 1 183 ? 20.944 4.922 -3.664 1.00 90.31 183 GLU A N 1
ATOM 1418 C CA . GLU A 1 183 ? 20.838 3.493 -3.344 1.00 90.31 183 GLU A CA 1
ATOM 1419 C C . GLU A 1 183 ? 19.471 3.150 -2.731 1.00 90.31 183 GLU A C 1
ATOM 1421 O O . GLU A 1 183 ? 18.840 2.161 -3.103 1.00 90.31 183 GLU A O 1
ATOM 1426 N N . LEU A 1 184 ? 18.978 3.987 -1.8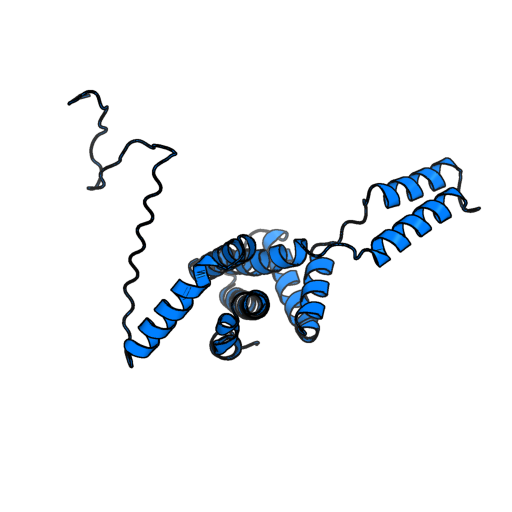13 1.00 90.75 184 LEU A N 1
ATOM 1427 C CA . LEU A 1 184 ? 17.659 3.797 -1.212 1.00 90.75 184 LEU A CA 1
ATOM 1428 C C . LEU A 1 184 ? 16.544 3.973 -2.249 1.00 90.75 184 LEU A C 1
ATOM 1430 O O . LEU A 1 184 ? 15.584 3.208 -2.236 1.00 90.75 184 LEU A O 1
ATOM 1434 N N . ALA A 1 185 ? 16.684 4.933 -3.163 1.00 91.12 185 ALA A N 1
ATOM 1435 C CA . ALA A 1 185 ? 15.749 5.134 -4.259 1.00 91.12 185 ALA A CA 1
ATOM 1436 C C . ALA A 1 185 ? 15.708 3.930 -5.198 1.00 91.12 185 ALA A C 1
ATOM 1438 O O . ALA A 1 185 ? 14.626 3.417 -5.471 1.00 91.12 185 ALA A O 1
ATOM 1439 N N . GLN A 1 186 ? 16.866 3.394 -5.586 1.00 91.56 186 GLN A N 1
ATOM 1440 C CA . GLN A 1 186 ? 16.937 2.173 -6.383 1.00 91.56 186 GLN A CA 1
ATOM 1441 C C . GLN A 1 186 ? 16.274 0.988 -5.667 1.00 91.56 186 GLN A C 1
ATOM 1443 O O . GLN A 1 186 ? 15.481 0.273 -6.281 1.00 91.56 186 GLN A O 1
ATOM 1448 N N . LYS A 1 187 ? 16.546 0.793 -4.367 1.00 93.25 187 LYS A N 1
ATOM 1449 C CA . LYS A 1 187 ? 15.907 -0.263 -3.560 1.00 93.25 187 LYS A CA 1
ATOM 1450 C C . LYS A 1 187 ? 14.392 -0.082 -3.485 1.00 93.25 187 LYS A C 1
ATOM 1452 O O . LYS A 1 187 ? 13.662 -1.052 -3.676 1.00 93.25 187 LYS A O 1
ATOM 1457 N N . ALA A 1 188 ? 13.924 1.142 -3.240 1.00 94.69 188 ALA A N 1
ATOM 1458 C CA . ALA A 1 188 ? 12.504 1.459 -3.142 1.00 94.69 188 ALA A CA 1
ATOM 1459 C C . ALA A 1 188 ? 11.785 1.239 -4.477 1.00 94.69 188 ALA A C 1
ATOM 1461 O O . ALA A 1 188 ? 10.791 0.519 -4.511 1.00 94.69 188 ALA A O 1
ATOM 1462 N N . VAL A 1 189 ? 12.312 1.787 -5.574 1.00 93.12 189 VAL A N 1
ATOM 1463 C CA . VAL A 1 189 ? 11.754 1.619 -6.923 1.00 93.12 189 VAL A CA 1
ATOM 1464 C C . VAL A 1 189 ? 11.755 0.152 -7.337 1.00 93.12 189 VAL A C 1
ATOM 1466 O O . VAL A 1 189 ? 10.755 -0.314 -7.869 1.00 93.12 189 VAL A O 1
ATOM 1469 N N . SER A 1 190 ? 12.824 -0.597 -7.049 1.00 91.75 190 SER A N 1
ATOM 1470 C CA . SER A 1 190 ? 12.898 -2.017 -7.414 1.00 91.75 190 SER A CA 1
ATOM 1471 C C . SER A 1 190 ? 11.888 -2.857 -6.640 1.00 91.75 190 SER A C 1
ATOM 1473 O O . SER A 1 190 ? 11.117 -3.606 -7.233 1.00 91.75 190 SER A O 1
ATOM 1475 N N . LEU A 1 191 ? 11.840 -2.694 -5.315 1.00 95.00 191 LEU A N 1
ATOM 1476 C CA . LEU A 1 191 ? 10.891 -3.420 -4.474 1.00 95.00 191 LEU A CA 1
ATOM 1477 C C . LEU A 1 191 ? 9.441 -3.066 -4.824 1.00 95.00 191 LEU A C 1
ATOM 1479 O O . LEU A 1 191 ? 8.611 -3.957 -4.991 1.00 95.00 191 LEU A O 1
ATOM 1483 N N . CYS A 1 192 ? 9.131 -1.774 -4.938 1.00 95.25 192 CYS A N 1
ATOM 1484 C CA . CYS A 1 192 ? 7.776 -1.327 -5.238 1.00 95.25 192 CYS A CA 1
ATOM 1485 C C . CYS A 1 192 ? 7.384 -1.721 -6.662 1.00 95.25 192 CYS A C 1
ATOM 1487 O O . CYS A 1 192 ? 6.321 -2.294 -6.841 1.00 95.25 192 CYS A O 1
ATOM 1489 N N . GLY A 1 193 ? 8.251 -1.519 -7.656 1.00 92.00 193 GLY A N 1
ATOM 1490 C CA . GLY A 1 193 ? 8.013 -1.950 -9.036 1.00 92.00 193 GLY A CA 1
ATOM 1491 C C . GLY A 1 193 ? 7.674 -3.438 -9.129 1.00 92.00 193 GLY A C 1
ATOM 1492 O O . GLY A 1 193 ? 6.689 -3.800 -9.772 1.00 92.00 193 GLY A O 1
ATOM 1493 N N . TYR A 1 194 ? 8.401 -4.286 -8.393 1.00 92.94 194 TYR A N 1
ATOM 1494 C CA . TYR A 1 194 ? 8.098 -5.712 -8.283 1.00 92.94 194 TYR A CA 1
ATOM 1495 C C . TYR A 1 194 ? 6.677 -5.976 -7.760 1.00 92.94 194 TYR A C 1
ATOM 1497 O O . TYR A 1 194 ? 5.890 -6.677 -8.398 1.00 92.94 194 TYR A O 1
ATOM 1505 N N . ILE A 1 195 ? 6.334 -5.388 -6.608 1.00 94.12 195 ILE A N 1
ATOM 1506 C CA . ILE A 1 195 ? 5.023 -5.555 -5.960 1.00 94.12 195 ILE A CA 1
ATOM 1507 C C . ILE A 1 195 ? 3.898 -5.066 -6.879 1.00 94.12 195 ILE A C 1
ATOM 1509 O O . ILE A 1 195 ? 2.888 -5.749 -7.044 1.00 94.12 195 ILE A O 1
ATOM 1513 N N . LEU A 1 196 ? 4.075 -3.893 -7.490 1.00 93.25 196 LEU A N 1
ATOM 1514 C CA . LEU A 1 196 ? 3.069 -3.267 -8.341 1.00 93.25 196 LEU A CA 1
ATOM 1515 C C . LEU A 1 196 ? 2.823 -4.079 -9.610 1.00 93.25 196 LEU A C 1
ATOM 1517 O O . LEU A 1 196 ? 1.669 -4.307 -9.952 1.00 93.25 196 LEU A O 1
ATOM 1521 N N . LEU A 1 197 ? 3.870 -4.566 -10.284 1.00 90.19 197 LEU A N 1
ATOM 1522 C CA . LEU A 1 197 ? 3.689 -5.408 -11.469 1.00 90.19 197 LEU A CA 1
ATOM 1523 C C . LEU A 1 197 ? 3.012 -6.742 -11.135 1.00 90.19 197 LEU A C 1
ATOM 1525 O O . LEU A 1 197 ? 2.159 -7.193 -11.898 1.00 90.19 197 LEU A O 1
ATOM 1529 N N . LYS A 1 198 ? 3.327 -7.348 -9.982 1.00 91.56 198 LYS A N 1
ATOM 1530 C CA . LYS A 1 198 ? 2.611 -8.541 -9.499 1.00 91.56 198 LYS A CA 1
ATOM 1531 C C . LYS A 1 198 ? 1.139 -8.246 -9.212 1.00 91.56 198 LYS A C 1
ATOM 1533 O O . LYS A 1 198 ? 0.289 -9.053 -9.572 1.00 91.56 198 LYS A O 1
ATOM 1538 N N . ALA A 1 199 ? 0.827 -7.092 -8.622 1.00 91.19 199 ALA A N 1
ATOM 1539 C CA . ALA A 1 199 ? -0.553 -6.675 -8.387 1.00 91.19 199 ALA A CA 1
ATOM 1540 C C . ALA A 1 199 ? -1.312 -6.435 -9.703 1.00 91.19 199 ALA A C 1
ATOM 1542 O O . ALA A 1 199 ? -2.426 -6.923 -9.875 1.00 91.19 199 ALA A O 1
ATOM 1543 N N . LEU A 1 200 ? -0.685 -5.730 -10.648 1.00 89.00 200 LEU A N 1
ATOM 1544 C CA . LEU A 1 200 ? -1.256 -5.420 -11.959 1.00 89.00 200 LEU A CA 1
ATOM 1545 C C . LEU A 1 200 ? -1.467 -6.668 -12.814 1.00 89.00 200 LEU A C 1
ATOM 1547 O O . LEU A 1 200 ? -2.377 -6.679 -13.634 1.00 89.00 200 LEU A O 1
ATOM 1551 N N . ALA A 1 201 ? -0.687 -7.731 -12.607 1.00 88.50 201 ALA A N 1
ATOM 1552 C CA . ALA A 1 201 ? -0.840 -8.988 -13.334 1.00 88.50 201 ALA A CA 1
ATOM 1553 C C . ALA A 1 201 ? -2.211 -9.659 -13.141 1.00 88.50 201 ALA A C 1
ATOM 1555 O O . ALA A 1 201 ? -2.609 -10.467 -13.977 1.00 88.50 201 ALA A O 1
ATOM 1556 N N . ALA A 1 202 ? -2.949 -9.309 -12.082 1.00 84.56 202 ALA A N 1
ATOM 1557 C CA . ALA A 1 202 ? -4.327 -9.760 -11.897 1.00 84.56 202 ALA A CA 1
ATOM 1558 C C . ALA A 1 202 ? -5.292 -9.183 -12.953 1.00 84.56 202 ALA A C 1
ATOM 1560 O O . ALA A 1 202 ? -6.275 -9.832 -13.297 1.00 84.56 202 ALA A O 1
ATOM 1561 N N . GLU A 1 203 ? -5.008 -7.985 -13.470 1.00 82.81 203 GLU A N 1
ATOM 1562 C CA . GLU A 1 203 ? -5.825 -7.300 -14.485 1.00 82.81 203 GLU A CA 1
ATOM 1563 C C . GLU A 1 203 ? -5.180 -7.337 -15.877 1.00 82.81 203 GLU A C 1
ATOM 1565 O O . GLU A 1 203 ? -5.866 -7.394 -16.894 1.00 82.81 203 GLU A O 1
ATOM 1570 N N . LEU A 1 204 ? -3.850 -7.319 -15.917 1.00 82.25 204 LEU A N 1
ATOM 1571 C CA . LEU A 1 204 ? -3.032 -7.294 -17.118 1.00 82.25 204 LEU A CA 1
ATOM 1572 C C . LEU A 1 204 ? -1.961 -8.389 -17.000 1.00 82.25 204 LEU A C 1
ATOM 1574 O O . LEU A 1 204 ? -0.828 -8.084 -16.625 1.00 82.25 204 LEU A O 1
ATOM 1578 N N . PRO A 1 205 ? -2.270 -9.665 -17.308 1.00 80.94 205 PRO A N 1
ATOM 1579 C CA . PRO A 1 205 ? -1.366 -10.798 -17.062 1.00 80.94 205 PRO A CA 1
ATOM 1580 C C . PRO A 1 205 ? 0.054 -10.609 -17.614 1.00 80.94 205 PRO A C 1
ATOM 1582 O O . PRO A 1 205 ? 1.037 -11.024 -16.991 1.00 80.94 205 PRO A O 1
ATOM 1585 N N . ILE A 1 206 ? 0.175 -9.903 -18.745 1.00 79.19 206 ILE A N 1
ATOM 1586 C CA . ILE A 1 206 ? 1.455 -9.583 -19.385 1.00 79.19 206 ILE A CA 1
ATOM 1587 C C . ILE A 1 206 ? 2.374 -8.693 -18.523 1.00 79.19 206 ILE A C 1
ATOM 1589 O O . ILE A 1 206 ? 3.589 -8.736 -18.703 1.00 79.19 206 ILE A O 1
ATOM 1593 N N . ALA A 1 207 ? 1.844 -7.958 -17.539 1.00 77.50 207 ALA A N 1
ATOM 1594 C CA . ALA A 1 207 ? 2.624 -7.120 -16.623 1.00 77.50 207 ALA A CA 1
ATOM 1595 C C . ALA A 1 207 ? 3.644 -7.925 -15.795 1.00 77.50 207 ALA A C 1
ATOM 1597 O O . ALA A 1 207 ? 4.706 -7.407 -15.452 1.00 77.50 207 ALA A O 1
ATOM 1598 N N . SER A 1 208 ? 3.359 -9.203 -15.519 1.00 78.31 208 SER A N 1
ATOM 1599 C CA . SER A 1 208 ? 4.271 -10.076 -14.766 1.00 78.31 208 SER A CA 1
ATOM 1600 C C . SER A 1 208 ? 5.433 -10.640 -15.592 1.00 78.31 208 SER A C 1
ATOM 1602 O O . SER A 1 208 ? 6.404 -11.141 -15.024 1.00 78.31 208 SER A O 1
ATOM 1604 N N . ARG A 1 209 ? 5.353 -10.562 -16.930 1.00 77.88 209 ARG A N 1
ATOM 1605 C CA . ARG A 1 209 ? 6.233 -11.294 -17.859 1.00 77.88 209 ARG A CA 1
ATOM 1606 C C . ARG A 1 209 ? 7.713 -10.953 -17.696 1.00 77.88 209 ARG A C 1
ATOM 1608 O O . ARG A 1 209 ? 8.555 -11.818 -17.901 1.00 77.88 209 ARG A O 1
ATOM 1615 N N . TYR A 1 210 ? 8.008 -9.711 -17.324 1.00 73.25 210 TYR A N 1
ATOM 1616 C CA . TYR A 1 210 ? 9.371 -9.188 -17.215 1.00 73.25 210 TYR A CA 1
ATOM 1617 C C . TYR A 1 210 ? 9.685 -8.627 -15.823 1.00 73.25 210 TYR A C 1
ATOM 1619 O O . TYR A 1 210 ? 10.651 -7.886 -15.647 1.00 73.25 210 TYR A O 1
ATOM 1627 N N . THR A 1 211 ? 8.869 -8.951 -14.815 1.00 77.31 211 THR A N 1
ATOM 1628 C CA . THR A 1 211 ? 9.052 -8.403 -13.464 1.00 77.31 211 THR A CA 1
ATOM 1629 C C . THR A 1 211 ? 10.406 -8.795 -12.875 1.00 77.31 211 THR A C 1
ATOM 1631 O O . THR A 1 211 ? 11.116 -7.929 -12.371 1.00 77.31 211 THR A O 1
ATOM 1634 N N . ASP A 1 212 ? 10.799 -10.064 -13.002 1.00 75.88 212 ASP A N 1
ATOM 1635 C CA . ASP A 1 212 ? 12.080 -10.563 -12.480 1.00 75.88 212 ASP A CA 1
ATOM 1636 C C . ASP A 1 212 ? 13.295 -10.030 -13.273 1.00 75.88 212 ASP A C 1
ATOM 1638 O O . ASP A 1 212 ? 14.419 -10.014 -12.768 1.00 75.88 212 ASP A O 1
ATOM 1642 N N . GLU A 1 213 ? 13.076 -9.565 -14.509 1.00 72.62 213 GLU A N 1
ATOM 1643 C CA . GLU A 1 213 ? 14.111 -8.979 -15.366 1.00 72.62 213 GLU A CA 1
ATOM 1644 C C . GLU A 1 213 ? 14.377 -7.512 -15.004 1.00 72.62 213 GLU A C 1
ATOM 1646 O O . GLU A 1 213 ? 15.528 -7.129 -14.770 1.00 72.62 213 GLU A O 1
ATOM 1651 N N . PHE A 1 214 ? 13.316 -6.702 -14.916 1.00 71.25 214 PHE A N 1
ATOM 1652 C CA . PHE A 1 214 ? 13.422 -5.259 -14.681 1.00 71.25 214 PHE A CA 1
ATOM 1653 C C . PHE A 1 214 ? 13.555 -4.883 -13.204 1.00 71.25 214 PHE A C 1
ATOM 1655 O O . PHE A 1 214 ? 14.173 -3.867 -12.884 1.00 71.25 214 PHE A O 1
ATOM 1662 N N . TYR A 1 215 ? 13.015 -5.700 -12.298 1.00 73.38 215 TYR A N 1
ATOM 1663 C CA . TYR A 1 215 ? 12.995 -5.421 -10.866 1.00 73.38 215 TYR A CA 1
ATOM 1664 C C . TYR A 1 215 ? 13.627 -6.562 -10.079 1.00 73.38 215 TYR A C 1
ATOM 1666 O O . TYR A 1 215 ? 12.963 -7.324 -9.375 1.00 73.38 215 TYR A O 1
ATOM 1674 N N . LYS A 1 216 ? 14.955 -6.657 -10.174 1.00 75.50 216 LYS A N 1
ATOM 1675 C CA . LYS A 1 216 ? 15.728 -7.594 -9.359 1.00 75.50 216 LYS A CA 1
ATOM 1676 C C . LYS A 1 216 ? 15.588 -7.217 -7.892 1.00 75.50 216 LYS A C 1
ATOM 1678 O O . LYS A 1 216 ? 16.014 -6.141 -7.470 1.00 75.50 216 LYS A O 1
ATOM 1683 N N . LEU A 1 217 ? 14.982 -8.114 -7.123 1.00 73.94 217 LEU A N 1
ATOM 1684 C CA . LEU A 1 217 ? 14.888 -7.966 -5.681 1.00 73.94 217 LEU A CA 1
ATOM 1685 C C . LEU A 1 217 ? 16.314 -7.999 -5.098 1.00 73.94 217 LEU A C 1
ATOM 1687 O O . LEU A 1 217 ? 17.012 -8.988 -5.322 1.00 73.94 217 LEU A O 1
ATOM 1691 N N . PRO A 1 218 ? 16.751 -6.949 -4.382 1.00 56.91 218 PRO A N 1
ATOM 1692 C CA . PRO A 1 218 ? 18.073 -6.908 -3.759 1.00 56.91 218 PRO A CA 1
ATOM 1693 C C . PRO A 1 218 ? 18.205 -7.926 -2.626 1.00 56.91 218 PRO A C 1
ATOM 1695 O O . PRO A 1 218 ? 17.166 -8.259 -2.004 1.00 56.91 218 PRO A O 1
#

Organism: NCBI:txid413882

Sequence (218 aa):
MATEHSVLIRDNIHGLDVFVDDPRVKIVSMNATAGVLADPQTFLSFASDLHGQAASISRQAQEVILLLNYALMRPEPVAQIVFAISAVEMLGQQETWTESQKHLLAELAVSAETSSLGSEEERLEVADAIKKNLHRLSLRQGVLRLFERLDLAHLKGKWDSVYAERSRLVHGLAPRPGANYSELAQKAVSLCGYILLKALAAELPIASRYTDEFYKLP

pLDDT: mean 78.3, std 18.97, range [30.41, 97.31]

Foldseek 3Di:
DDDDPHDDDDDDDDPDDDDDDDVPDDDDDDDDDDDDPPDVVVVVVVVVLCVVQVVQADPLLVVLVVLLVQLVPDPDLLSVLVSLVVSLLSQLLPDFQDPVRLVVLLVVLVCLCVDPDDDNVVSPVVSVCSVVCVVGQDSLNSSCVLCVVLVNNVCNVLSVVLVVVNCCCVVPDHDDVPDDSNVSSLQSSLSSLLSSLSVCCVSVVCSNVCNCPPRPND